Protein AF-A0A4Z1HZI1-F1 (afdb_monomer_lite)

pLDDT: mean 73.7, std 17.79, range [27.53, 94.31]

Foldseek 3Di:
DPDPPDPPCVPPQLLVVLLPDDPVVLVVVLLQLLLQLLQCLLVVVVCVVVVDPDDPPDPVNVVSLVVNLSSLVSCCVRVVCLVCVLVDLDASLLSSLLSNLVPLQDDPPDDPVVSVVSSVVSSLRSLVSVVVSCVVSVRQFVVSQVSNDVNCDQWFSWHFNWNPPPDDPDDGQGKTKIWHDWDTDRDPVRIDTDIDIHGVCVVVCVCVVVVCCVVCVVVPDPPD

Secondary structure (DSSP, 8-state):
---------TT--HHHHHHTS-HHHHHHHHHHHHHHHHHHHHHHHHHHHTT--S-----HHHHHHHHHHHHHHHHHHHH-HHHHGGG-SS-HHHHHHHHHHTTTT-SSS--HHHHHHHHHHHHHHHHHHHHHHHHHTT--HHHHHHHHHHHH-SS---EEE----TT--S----EEEEEEEEE--SSGGG-EEEEEEEEHHHHTTTTHHHHHHHH-GGG--TT-

Radius of gyration: 20.86 Å; chains: 1; bounding box: 43×47×72 Å

Sequence (224 aa):
MKELVWLTLGNMDMETCVQNLKEARFFMLLERIIHCLGFIVANHWVVREKRSYMAPHEDYLKDHLNMVHDLFLAGSKFYHLRDTYKDYSHSFLRQLFKGATSRVANGPGHRTCARFDRLEKNLQNSIKTWFDQLMLEGIDLVEYGQWEKEILGSDQICGSVQPTTKSFPRIENDDVLSLLSLTYGTKRSDWQFWFTIEPQCIHEGSVKELWDMVENPERQIPGA

Structure (mmCIF, N/CA/C/O backbone):
data_AF-A0A4Z1HZI1-F1
#
_entry.id   AF-A0A4Z1HZI1-F1
#
loop_
_atom_site.group_PDB
_atom_site.id
_atom_site.type_symbol
_atom_site.label_atom_id
_atom_site.label_alt_id
_atom_site.label_comp_id
_atom_site.label_asym_id
_atom_site.label_entity_id
_atom_site.label_seq_id
_atom_site.pdbx_PDB_ins_code
_atom_site.Cartn_x
_atom_site.Cartn_y
_atom_site.Cartn_z
_atom_site.occupancy
_atom_site.B_iso_or_equiv
_atom_site.auth_seq_id
_atom_site.auth_comp_id
_atom_site.auth_asym_id
_atom_site.auth_atom_id
_atom_site.pdbx_PDB_model_num
ATOM 1 N N . MET A 1 1 ? 13.139 33.999 -0.359 1.00 31.55 1 MET A N 1
ATOM 2 C CA . MET A 1 1 ? 13.159 32.751 0.433 1.00 31.55 1 MET A CA 1
ATOM 3 C C . MET A 1 1 ? 11.713 32.470 0.809 1.00 31.55 1 MET A C 1
ATOM 5 O O . MET A 1 1 ? 11.125 33.328 1.446 1.00 31.55 1 MET A O 1
ATOM 9 N N . LYS A 1 2 ? 11.088 31.397 0.303 1.00 31.94 2 LYS A N 1
ATOM 10 C CA . LYS A 1 2 ? 9.733 31.024 0.745 1.00 31.94 2 LYS A CA 1
ATOM 11 C C . LYS A 1 2 ? 9.890 30.350 2.103 1.00 31.94 2 LYS A C 1
ATOM 13 O O . LYS A 1 2 ? 10.578 29.336 2.177 1.00 31.94 2 LYS A O 1
ATOM 18 N N . GLU A 1 3 ? 9.332 30.955 3.143 1.00 28.19 3 GLU A N 1
ATOM 19 C CA . GLU A 1 3 ? 9.273 30.372 4.480 1.00 28.19 3 GLU A CA 1
ATOM 20 C C . GLU A 1 3 ? 8.567 29.015 4.387 1.00 28.19 3 GLU A C 1
ATOM 22 O O . GLU A 1 3 ? 7.399 28.917 4.008 1.00 28.19 3 GLU A O 1
ATOM 27 N N . LEU A 1 4 ? 9.318 27.947 4.650 1.00 29.39 4 LEU A N 1
ATOM 28 C CA . LEU A 1 4 ? 8.762 26.625 4.891 1.00 29.39 4 LEU A CA 1
ATOM 29 C C . LEU A 1 4 ? 8.092 26.693 6.261 1.00 29.39 4 LEU A C 1
ATOM 31 O O . LEU A 1 4 ? 8.768 26.656 7.286 1.00 29.39 4 LEU A O 1
ATOM 35 N N . VAL A 1 5 ? 6.768 26.829 6.275 1.00 27.53 5 VAL A N 1
ATOM 36 C CA . VAL A 1 5 ? 5.978 26.672 7.496 1.00 27.53 5 VAL A CA 1
ATOM 37 C C . VAL A 1 5 ? 6.036 25.194 7.879 1.00 27.53 5 VAL A C 1
ATOM 39 O O . VAL A 1 5 ? 5.328 24.363 7.314 1.00 27.53 5 VAL A O 1
ATOM 42 N N . TRP A 1 6 ? 6.932 24.860 8.804 1.00 37.00 6 TRP A N 1
ATOM 43 C CA . TRP A 1 6 ? 6.904 23.595 9.527 1.00 37.00 6 TRP A CA 1
ATOM 44 C C . TRP A 1 6 ? 5.771 23.677 10.550 1.00 37.00 6 TRP A C 1
ATOM 46 O O . TRP A 1 6 ? 5.893 24.344 11.574 1.00 37.00 6 TRP A O 1
ATOM 56 N N . LEU A 1 7 ? 4.641 23.036 10.252 1.00 38.44 7 LEU A N 1
ATOM 57 C CA . LEU A 1 7 ? 3.621 22.762 11.260 1.00 38.44 7 LEU A CA 1
ATOM 58 C C . LEU A 1 7 ? 4.157 21.631 12.139 1.00 38.44 7 LEU A C 1
ATOM 60 O O . LEU A 1 7 ? 4.007 20.458 11.809 1.00 38.44 7 LEU A O 1
ATOM 64 N N . THR A 1 8 ? 4.825 21.977 13.237 1.00 39.72 8 THR A N 1
ATOM 65 C CA . THR A 1 8 ? 5.140 21.006 14.282 1.00 39.72 8 THR A CA 1
ATOM 66 C C . THR A 1 8 ? 3.825 20.558 14.922 1.00 39.72 8 THR A C 1
ATOM 68 O O . THR A 1 8 ? 3.191 21.290 15.677 1.00 39.72 8 THR A O 1
ATOM 71 N N . LEU A 1 9 ? 3.398 19.331 14.616 1.00 50.75 9 LEU A N 1
ATOM 72 C CA . LEU A 1 9 ? 2.221 18.664 15.195 1.00 50.75 9 LEU A CA 1
ATOM 73 C C . LEU A 1 9 ? 2.434 18.246 16.664 1.00 50.75 9 LEU A C 1
ATOM 75 O O . LEU A 1 9 ? 1.727 17.381 17.165 1.00 50.75 9 LEU A O 1
ATOM 79 N N . GLY A 1 10 ? 3.399 18.841 17.372 1.00 46.91 10 GLY A N 1
ATOM 80 C CA . GLY A 1 10 ? 3.938 18.344 18.643 1.00 46.91 10 GLY A CA 1
ATOM 81 C C . GLY A 1 10 ? 2.981 18.328 19.838 1.00 46.91 10 GLY A C 1
ATOM 82 O O . GLY A 1 10 ? 3.434 18.036 20.932 1.00 46.91 10 GLY A O 1
ATOM 83 N N . ASN A 1 11 ? 1.699 18.649 19.651 1.00 54.28 11 ASN A N 1
ATOM 84 C CA . ASN A 1 11 ? 0.631 18.571 20.656 1.00 54.28 11 ASN A CA 1
ATOM 85 C C . ASN A 1 11 ? -0.752 18.336 20.012 1.00 54.28 11 ASN A C 1
ATOM 87 O O . ASN A 1 11 ? -1.777 18.679 20.603 1.00 54.28 11 ASN A O 1
ATOM 91 N N . MET A 1 12 ? -0.808 17.847 18.767 1.00 64.31 12 MET A N 1
ATOM 92 C CA . MET A 1 12 ? -2.093 17.602 18.119 1.00 64.31 12 MET A CA 1
ATOM 93 C C . MET A 1 12 ? -2.653 16.279 18.639 1.00 64.31 12 MET A C 1
ATOM 95 O O . MET A 1 12 ? -2.091 15.220 18.381 1.00 64.31 12 MET A O 1
ATOM 99 N N . ASP A 1 13 ? -3.741 16.351 19.403 1.00 76.75 13 ASP A N 1
ATOM 100 C CA . ASP A 1 13 ? -4.461 15.160 19.840 1.00 76.75 13 ASP A CA 1
ATOM 101 C C . ASP A 1 13 ? -5.161 14.522 18.633 1.00 76.75 13 ASP A C 1
ATOM 103 O O . ASP A 1 13 ? -6.245 14.945 18.213 1.00 76.75 13 ASP A O 1
ATOM 107 N N . MET A 1 14 ? -4.501 13.517 18.055 1.00 78.88 14 MET A N 1
ATOM 108 C CA . MET A 1 14 ? -4.998 12.790 16.893 1.00 78.88 14 MET A CA 1
ATOM 109 C C . MET A 1 14 ? -6.331 12.103 17.180 1.00 78.88 14 MET A C 1
ATOM 111 O O . MET A 1 14 ? -7.150 12.003 16.266 1.00 78.88 14 MET A O 1
ATOM 115 N N . GLU A 1 15 ? -6.609 11.715 18.430 1.00 82.56 15 GLU A N 1
ATOM 116 C CA . GLU A 1 15 ? -7.918 11.175 18.784 1.00 82.56 15 GLU A CA 1
ATOM 117 C C . GLU A 1 15 ? -9.009 12.233 18.612 1.00 82.56 15 GLU A C 1
ATOM 119 O O . GLU A 1 15 ? -9.976 11.995 17.889 1.00 82.56 15 GLU A O 1
ATOM 124 N N . THR A 1 16 ? -8.833 13.422 19.195 1.00 82.69 16 THR A N 1
ATOM 125 C CA . THR A 1 16 ? -9.785 14.533 19.032 1.00 82.69 16 THR A CA 1
ATOM 126 C C . THR A 1 16 ? -9.921 14.948 17.566 1.00 82.69 16 THR A C 1
ATOM 128 O O . THR A 1 16 ? -11.025 15.257 17.104 1.00 82.69 16 THR A O 1
ATOM 131 N N . CYS A 1 17 ? -8.829 14.952 16.797 1.00 81.62 17 CYS A N 1
ATOM 132 C CA . CYS A 1 17 ? -8.889 15.243 15.366 1.00 81.62 17 CYS A CA 1
ATOM 133 C C . CYS A 1 17 ? -9.746 14.218 14.620 1.00 81.62 17 CYS A C 1
ATOM 135 O O . CYS A 1 17 ? -10.656 14.615 13.894 1.00 81.62 17 CYS A O 1
ATOM 137 N N . VAL A 1 18 ? -9.490 12.923 14.817 1.00 85.38 18 VAL A N 1
ATOM 138 C CA . VAL A 1 18 ? -10.222 11.839 14.150 1.00 85.38 18 VAL A CA 1
ATOM 139 C C . VAL A 1 18 ? -11.679 11.799 14.601 1.00 85.38 18 VAL A C 1
ATOM 141 O O . VAL A 1 18 ? -12.554 11.732 13.749 1.00 85.38 18 VAL A O 1
ATOM 144 N N . GLN A 1 19 ? -11.969 11.957 15.893 1.00 85.38 19 GLN A N 1
ATOM 145 C CA . GLN A 1 19 ? -13.338 11.984 16.420 1.00 85.38 19 GLN A CA 1
ATOM 146 C C . GLN A 1 19 ? -14.214 13.054 15.747 1.00 85.38 19 GLN A C 1
ATOM 148 O O . GLN A 1 19 ? -15.405 12.843 15.524 1.00 85.38 19 GLN A O 1
ATOM 153 N N . ASN A 1 20 ? -13.629 14.208 15.420 1.00 86.19 20 ASN A N 1
ATOM 154 C CA . ASN A 1 20 ? -14.341 15.321 14.792 1.00 86.19 20 ASN A CA 1
ATOM 155 C C . ASN A 1 20 ? -14.430 15.212 13.262 1.00 86.19 20 ASN A C 1
ATOM 157 O O . ASN A 1 20 ? -15.099 16.029 12.617 1.00 86.19 20 ASN A O 1
ATOM 161 N N . LEU A 1 21 ? -13.753 14.237 12.650 1.00 87.56 21 LEU A N 1
ATOM 162 C CA . LEU A 1 21 ? -13.870 14.002 11.220 1.00 87.56 21 LEU A CA 1
ATOM 163 C C . LEU A 1 21 ? -15.176 13.261 10.908 1.00 87.56 21 LEU A C 1
ATOM 165 O O . LEU A 1 21 ? -15.795 12.588 11.729 1.00 87.56 21 LEU A O 1
ATOM 169 N N . LYS A 1 22 ? -15.620 13.403 9.662 1.00 89.62 22 LYS A N 1
ATOM 170 C CA . LYS A 1 22 ? -16.552 12.437 9.080 1.00 89.62 22 LYS A CA 1
ATOM 171 C C . LYS A 1 22 ? -15.722 11.269 8.569 1.00 89.62 22 LYS A C 1
ATOM 173 O O . LYS A 1 22 ? -14.651 11.516 8.017 1.00 89.62 22 LYS A O 1
ATOM 178 N N . GLU A 1 23 ? -16.250 10.058 8.646 1.00 86.31 23 GLU A N 1
ATOM 179 C CA . GLU A 1 23 ? -15.586 8.831 8.185 1.00 86.31 23 GLU A CA 1
ATOM 180 C C . GLU A 1 23 ? -14.960 8.976 6.784 1.00 86.31 23 GLU A C 1
ATOM 182 O O . GLU A 1 23 ? -13.758 8.794 6.611 1.00 86.31 23 GLU A O 1
ATOM 187 N N . ALA A 1 24 ? -15.716 9.475 5.799 1.00 86.88 24 ALA A N 1
ATOM 188 C CA . ALA A 1 24 ? -15.190 9.726 4.452 1.00 86.88 24 ALA A CA 1
ATOM 189 C C . ALA A 1 24 ? -13.980 10.688 4.422 1.00 86.88 24 ALA A C 1
ATOM 191 O O . ALA A 1 24 ? -13.060 10.525 3.623 1.00 86.88 24 ALA A O 1
ATOM 192 N N . ARG A 1 25 ? -13.950 11.703 5.300 1.00 87.94 25 ARG A N 1
ATOM 193 C CA . ARG A 1 25 ? -12.810 12.633 5.404 1.00 87.94 25 ARG A CA 1
ATOM 194 C C . ARG A 1 25 ? -11.612 12.001 6.102 1.00 87.94 25 ARG A C 1
ATOM 196 O O . ARG A 1 25 ? -10.486 12.355 5.765 1.00 87.94 25 ARG A O 1
ATOM 203 N N . PHE A 1 26 ? -11.853 11.105 7.053 1.00 89.44 26 PHE A N 1
ATOM 204 C CA . PHE A 1 26 ? -10.802 10.323 7.687 1.00 89.44 26 PHE A CA 1
ATOM 205 C C . PHE A 1 26 ? -10.105 9.417 6.665 1.00 89.44 26 PHE A C 1
ATOM 207 O O . PHE A 1 26 ? -8.885 9.492 6.537 1.00 89.44 26 PHE A O 1
ATOM 214 N N . PHE A 1 27 ? -10.854 8.675 5.847 1.00 88.19 27 PHE A N 1
ATOM 215 C CA . PHE A 1 27 ? -10.248 7.835 4.809 1.00 88.19 27 PHE A CA 1
ATOM 216 C C . PHE A 1 27 ? -9.495 8.646 3.741 1.00 88.19 27 PHE A C 1
ATOM 218 O O . PHE A 1 27 ? -8.384 8.281 3.362 1.00 88.19 27 PHE A O 1
ATOM 225 N N . MET A 1 28 ? -10.010 9.814 3.334 1.00 87.75 28 MET A N 1
ATOM 226 C CA . MET A 1 28 ? -9.258 10.738 2.468 1.00 87.75 28 MET A CA 1
ATOM 227 C C . MET A 1 28 ? -7.939 11.222 3.098 1.00 87.75 28 MET A C 1
ATOM 229 O O . MET A 1 28 ? -6.949 11.434 2.394 1.00 87.75 28 MET A O 1
ATOM 233 N N . LEU A 1 29 ? -7.924 11.471 4.412 1.00 88.19 29 LEU A N 1
ATOM 234 C CA . LEU A 1 29 ? -6.712 11.860 5.133 1.00 88.19 29 LEU A CA 1
ATOM 235 C C . LEU A 1 29 ? -5.715 10.697 5.165 1.00 88.19 29 LEU A C 1
ATOM 237 O O . LEU A 1 29 ? -4.537 10.897 4.861 1.00 88.19 29 LEU A O 1
ATOM 241 N N . LEU A 1 30 ? -6.206 9.495 5.469 1.00 88.94 30 LEU A N 1
ATOM 242 C CA . LEU A 1 30 ? -5.421 8.269 5.507 1.00 88.94 30 LEU A CA 1
ATOM 243 C C . LEU A 1 30 ? -4.743 8.001 4.155 1.00 88.94 30 LEU A C 1
ATOM 245 O O . LEU A 1 30 ? -3.528 7.821 4.111 1.00 88.94 30 LEU A O 1
ATOM 249 N N . GLU A 1 31 ? -5.470 8.107 3.038 1.00 89.25 31 GLU A N 1
ATOM 250 C CA . GLU A 1 31 ? -4.891 7.989 1.692 1.00 89.25 31 GLU A CA 1
ATOM 251 C C . GLU A 1 31 ? -3.728 8.954 1.445 1.00 89.25 31 GLU A C 1
ATOM 253 O O . GLU A 1 31 ? -2.672 8.562 0.942 1.00 89.25 31 GLU A O 1
ATOM 258 N N . ARG A 1 32 ? -3.917 10.236 1.782 1.00 87.00 32 ARG A N 1
ATOM 259 C CA . ARG A 1 32 ? -2.893 11.268 1.573 1.00 87.00 32 ARG A CA 1
ATOM 260 C C . ARG A 1 32 ? -1.649 10.982 2.397 1.00 87.00 32 ARG A C 1
ATOM 262 O O . ARG A 1 32 ? -0.536 11.207 1.929 1.00 87.00 32 ARG A O 1
ATOM 269 N N . ILE A 1 33 ? -1.835 10.482 3.611 1.00 87.75 33 ILE A N 1
ATOM 270 C CA . ILE A 1 33 ? -0.741 10.151 4.515 1.00 87.75 33 ILE A CA 1
ATOM 271 C C . ILE A 1 33 ? 0.007 8.905 4.047 1.00 87.75 33 ILE A C 1
ATOM 273 O O . ILE A 1 33 ? 1.238 8.909 4.093 1.00 87.75 33 ILE A O 1
ATOM 277 N N . ILE A 1 34 ? -0.688 7.903 3.507 1.00 90.00 34 ILE A N 1
ATOM 278 C CA . ILE A 1 34 ? -0.079 6.720 2.881 1.00 90.00 34 ILE A CA 1
ATOM 279 C C . ILE A 1 34 ? 0.706 7.111 1.620 1.00 90.00 34 ILE A C 1
ATOM 281 O O . ILE A 1 34 ? 1.840 6.670 1.425 1.00 90.00 34 ILE A O 1
ATOM 285 N N . HIS A 1 35 ? 0.162 8.010 0.798 1.00 88.62 35 HIS A N 1
ATOM 286 C CA . HIS A 1 35 ? 0.894 8.591 -0.327 1.00 88.62 35 HIS A CA 1
ATOM 287 C C . HIS A 1 35 ? 2.171 9.316 0.137 1.00 88.62 35 HIS A C 1
ATOM 289 O O . HIS A 1 35 ? 3.262 9.081 -0.389 1.00 88.62 35 HIS A O 1
ATOM 295 N N . CYS A 1 36 ? 2.070 10.166 1.163 1.00 86.38 36 CYS A N 1
ATOM 296 C CA . CYS A 1 36 ? 3.233 10.833 1.748 1.00 86.38 36 CYS A CA 1
ATOM 297 C C . CYS A 1 36 ? 4.237 9.840 2.347 1.00 86.38 36 CYS A C 1
ATOM 299 O O . CYS A 1 36 ? 5.437 10.063 2.217 1.00 86.38 36 CYS A O 1
ATOM 301 N N . LEU A 1 37 ? 3.777 8.735 2.940 1.00 88.31 37 LEU A N 1
ATOM 302 C CA . LEU A 1 37 ? 4.643 7.687 3.478 1.00 88.31 37 LEU A CA 1
ATOM 303 C C . LEU A 1 37 ? 5.494 7.070 2.364 1.00 88.31 37 LEU A C 1
ATOM 305 O O . LEU A 1 37 ? 6.717 7.027 2.493 1.00 88.31 37 LEU A O 1
ATOM 309 N N . GLY A 1 38 ? 4.875 6.676 1.246 1.00 86.00 38 GLY A N 1
ATOM 310 C CA . GLY A 1 38 ? 5.602 6.154 0.084 1.00 86.00 38 GLY A CA 1
ATOM 311 C C . GLY A 1 38 ? 6.656 7.143 -0.422 1.00 86.00 38 GLY A C 1
ATOM 312 O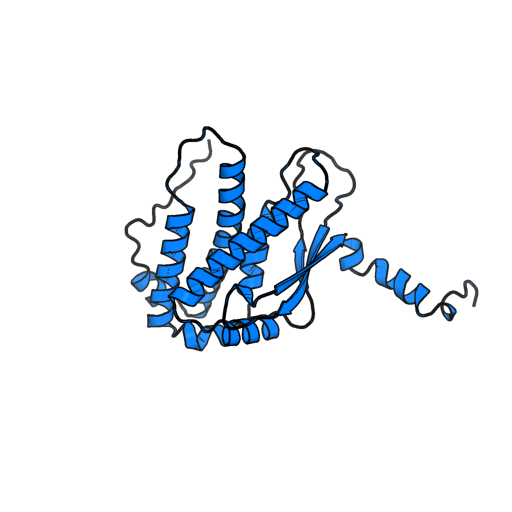 O . GLY A 1 38 ? 7.809 6.778 -0.658 1.00 86.00 38 GLY A O 1
ATOM 313 N N . PHE A 1 39 ? 6.300 8.429 -0.501 1.00 84.38 39 PHE A N 1
ATOM 314 C CA . PHE A 1 39 ? 7.235 9.492 -0.872 1.00 84.38 39 PHE A CA 1
ATOM 315 C C . PHE A 1 39 ? 8.394 9.639 0.123 1.00 84.38 39 PHE A C 1
ATOM 317 O O . PHE A 1 39 ? 9.558 9.713 -0.279 1.00 84.38 39 PHE A O 1
ATOM 324 N N . ILE A 1 40 ? 8.100 9.713 1.420 1.00 83.88 40 ILE A N 1
ATOM 325 C CA . ILE A 1 40 ? 9.088 9.931 2.480 1.00 83.88 40 ILE A CA 1
ATOM 326 C C . ILE A 1 40 ? 10.073 8.767 2.528 1.00 83.88 40 ILE A C 1
ATOM 328 O O . ILE A 1 40 ? 11.283 9.001 2.509 1.00 83.88 40 ILE A O 1
ATOM 332 N N . VAL A 1 41 ? 9.574 7.529 2.497 1.00 84.12 41 VAL A N 1
ATOM 333 C CA . VAL A 1 41 ? 10.405 6.322 2.475 1.00 84.12 41 VAL A CA 1
ATOM 334 C C . VAL A 1 41 ? 11.316 6.336 1.246 1.00 84.12 41 VAL A C 1
ATOM 336 O O . VAL A 1 41 ? 12.533 6.213 1.389 1.00 84.12 41 VAL A O 1
ATOM 339 N N . ALA A 1 42 ? 10.771 6.588 0.054 1.00 79.31 42 ALA A N 1
ATOM 340 C CA . ALA A 1 42 ? 11.555 6.671 -1.178 1.00 79.31 42 ALA A CA 1
ATOM 341 C C . ALA A 1 42 ? 12.650 7.760 -1.140 1.00 79.31 42 ALA A C 1
ATOM 343 O O . ALA A 1 42 ? 13.725 7.582 -1.714 1.00 79.31 42 ALA A O 1
ATOM 344 N N . ASN A 1 43 ? 12.420 8.893 -0.468 1.00 73.25 43 ASN A N 1
ATOM 345 C CA . ASN A 1 43 ? 13.415 9.966 -0.355 1.00 73.25 43 ASN A CA 1
ATOM 346 C C . ASN A 1 43 ? 14.460 9.716 0.737 1.00 73.25 43 ASN A C 1
ATOM 348 O O . ASN A 1 43 ? 15.640 10.004 0.522 1.00 73.25 43 ASN A O 1
ATOM 352 N N . HIS A 1 44 ? 14.051 9.179 1.886 1.00 72.56 44 HIS A N 1
ATOM 353 C CA . HIS A 1 44 ? 14.929 8.956 3.034 1.00 72.56 44 HIS A CA 1
ATOM 354 C C . HIS A 1 44 ? 16.122 8.060 2.675 1.00 72.56 44 HIS A C 1
ATOM 356 O O . HIS A 1 44 ? 17.270 8.342 3.033 1.00 72.56 44 HIS A O 1
ATOM 362 N N . TRP A 1 45 ? 15.883 7.027 1.868 1.00 64.25 45 TRP A N 1
ATOM 363 C CA . TRP A 1 45 ? 16.936 6.109 1.434 1.00 64.25 45 TRP A CA 1
ATOM 364 C C . TRP A 1 45 ? 17.916 6.724 0.430 1.00 64.25 45 TRP A C 1
ATOM 366 O O . TRP A 1 45 ? 19.112 6.440 0.481 1.00 64.25 45 TRP A O 1
ATOM 376 N N . VAL A 1 46 ? 17.448 7.643 -0.413 1.00 62.12 46 VAL A N 1
ATOM 377 C CA . VAL A 1 46 ? 18.279 8.341 -1.408 1.00 62.12 46 VAL A CA 1
ATOM 378 C C . VAL A 1 46 ? 19.249 9.309 -0.738 1.00 62.12 46 VAL A C 1
ATOM 380 O O . VAL A 1 46 ? 20.396 9.442 -1.167 1.00 62.12 46 VAL A O 1
ATOM 383 N N . VAL A 1 47 ? 18.797 9.989 0.318 1.00 59.16 47 VAL A N 1
ATOM 384 C CA . VAL A 1 47 ? 19.639 10.904 1.100 1.00 59.16 47 VAL A CA 1
ATOM 385 C C . VAL A 1 47 ? 20.716 10.127 1.863 1.00 59.16 47 VAL A C 1
ATOM 387 O O . VAL A 1 47 ? 21.874 10.552 1.870 1.00 59.16 47 VAL A O 1
ATOM 390 N N . ARG A 1 48 ? 20.375 8.953 2.421 1.00 60.00 48 ARG A N 1
ATOM 391 C CA . ARG A 1 48 ? 21.338 8.064 3.095 1.00 60.00 48 ARG A CA 1
ATOM 392 C C . ARG A 1 48 ? 22.421 7.522 2.159 1.00 60.00 48 ARG A C 1
ATOM 394 O O . ARG A 1 48 ? 23.588 7.510 2.542 1.00 60.00 48 ARG A O 1
ATOM 401 N N . GLU A 1 49 ? 22.072 7.114 0.939 1.00 58.44 49 GLU A N 1
ATOM 402 C CA . GLU A 1 49 ? 23.057 6.610 -0.034 1.00 58.44 49 GLU A CA 1
ATOM 403 C C . GLU A 1 49 ? 24.050 7.684 -0.492 1.00 58.44 49 GLU A C 1
ATOM 405 O O . GLU A 1 49 ? 25.222 7.389 -0.721 1.00 58.44 49 GLU A O 1
ATOM 410 N N . LYS A 1 50 ? 23.615 8.946 -0.587 1.00 56.25 50 LYS A N 1
ATOM 411 C CA . LYS A 1 50 ? 24.443 10.040 -1.116 1.00 56.25 50 LYS A CA 1
ATOM 412 C C . LYS A 1 50 ? 25.406 10.679 -0.110 1.00 56.25 50 LYS A C 1
ATOM 414 O O . LYS A 1 50 ? 26.067 11.642 -0.489 1.00 56.25 50 LYS A O 1
ATOM 419 N N . ARG A 1 51 ? 25.505 10.185 1.138 1.00 51.84 51 ARG A N 1
ATOM 420 C CA . ARG A 1 51 ? 26.330 10.786 2.218 1.00 51.84 51 ARG A CA 1
ATOM 421 C C . ARG A 1 51 ? 26.233 12.324 2.233 1.00 51.84 51 ARG A C 1
ATOM 423 O O . ARG A 1 51 ? 27.243 13.021 2.293 1.00 51.84 51 ARG A O 1
ATOM 430 N N . SER A 1 52 ? 25.025 12.867 2.083 1.00 49.28 52 SER A N 1
ATOM 431 C CA . SER A 1 52 ? 24.845 14.319 2.059 1.00 49.28 52 SER A CA 1
ATOM 432 C C . SER A 1 52 ? 25.182 14.894 3.437 1.00 49.28 52 SER A C 1
ATOM 434 O O . SER A 1 52 ? 24.630 14.449 4.436 1.00 49.28 52 SER A O 1
ATOM 436 N N . TYR A 1 53 ? 26.071 15.890 3.476 1.00 45.88 53 TYR A N 1
ATOM 437 C CA . TYR A 1 53 ? 26.485 16.643 4.670 1.00 45.88 53 TYR A CA 1
ATOM 438 C C . TYR A 1 53 ? 25.384 17.539 5.265 1.00 45.88 53 TYR A C 1
ATOM 440 O O . TYR A 1 53 ? 25.665 18.363 6.134 1.00 45.88 53 TYR A O 1
ATOM 448 N N . MET A 1 54 ? 24.138 17.428 4.798 1.00 42.19 54 MET A N 1
ATOM 449 C CA . MET A 1 54 ? 23.034 18.089 5.478 1.00 42.19 54 MET A CA 1
ATOM 450 C C . MET A 1 54 ? 22.828 17.397 6.822 1.00 42.19 54 MET A C 1
ATOM 452 O O . MET A 1 54 ? 22.676 16.177 6.880 1.00 42.19 54 MET A O 1
ATOM 456 N N . ALA A 1 55 ? 22.897 18.195 7.889 1.00 42.12 55 ALA A N 1
ATOM 457 C CA . ALA A 1 55 ? 22.632 17.785 9.260 1.00 42.12 55 ALA A CA 1
ATOM 458 C C . ALA A 1 55 ? 21.395 16.871 9.324 1.00 42.12 55 ALA A C 1
ATOM 460 O O . ALA A 1 55 ? 20.492 17.034 8.495 1.00 42.12 55 ALA A O 1
ATOM 461 N N . PRO A 1 56 ? 21.328 15.929 10.283 1.00 46.44 56 PRO A N 1
ATOM 462 C CA . PRO A 1 56 ? 20.141 15.121 10.488 1.00 46.44 56 PRO A CA 1
ATOM 463 C C . PRO A 1 56 ? 19.044 16.064 10.982 1.00 46.44 56 PRO A C 1
ATOM 465 O O . PRO A 1 56 ? 18.858 16.246 12.181 1.00 46.44 56 PRO A O 1
ATOM 468 N N . HIS A 1 57 ? 18.352 16.727 10.054 1.00 49.59 57 HIS A N 1
ATOM 469 C CA . HIS A 1 57 ? 17.005 17.192 10.314 1.00 49.59 57 HIS A CA 1
ATOM 470 C C . HIS A 1 57 ? 16.274 15.985 10.893 1.00 49.59 57 HIS A C 1
ATOM 472 O O . HIS A 1 57 ? 16.441 14.883 10.363 1.00 49.59 57 HIS A O 1
ATOM 478 N N . GLU A 1 58 ? 15.614 16.212 12.028 1.00 55.97 58 GLU A N 1
ATOM 479 C CA . GLU A 1 58 ? 14.821 15.269 12.822 1.00 55.97 58 GLU A CA 1
ATOM 480 C C . GLU A 1 58 ? 14.254 14.128 11.977 1.00 55.97 58 GLU A C 1
ATOM 482 O O . GLU A 1 58 ? 13.903 14.344 10.818 1.00 55.97 58 GLU A O 1
ATOM 487 N N . ASP A 1 59 ? 14.212 12.915 12.538 1.00 73.31 59 ASP A N 1
ATOM 488 C CA . ASP A 1 59 ? 13.818 11.684 11.844 1.00 73.31 59 ASP A CA 1
ATOM 489 C C . ASP A 1 59 ? 12.358 11.766 11.356 1.00 73.31 59 ASP A C 1
ATOM 491 O O . ASP A 1 59 ? 11.442 11.191 11.928 1.00 73.31 59 ASP A O 1
ATOM 495 N N . TYR A 1 60 ? 12.138 12.507 10.272 1.00 76.62 60 TYR A N 1
ATOM 496 C CA . TYR A 1 60 ? 10.841 12.818 9.683 1.00 76.62 60 TYR A CA 1
ATOM 497 C C . TYR A 1 60 ? 10.130 11.552 9.216 1.00 76.62 60 TYR A C 1
ATOM 499 O O . TYR A 1 60 ? 8.909 11.533 9.096 1.00 76.62 60 TYR A O 1
ATOM 507 N N . LEU A 1 61 ? 10.888 10.482 8.947 1.00 80.88 61 LEU A N 1
ATOM 508 C CA . LEU A 1 61 ? 10.322 9.165 8.719 1.00 80.88 61 LEU A CA 1
ATOM 509 C C . LEU A 1 61 ? 9.707 8.631 10.013 1.00 80.88 61 LEU A C 1
ATOM 511 O O . LEU A 1 61 ? 8.554 8.221 9.986 1.00 80.88 61 LEU A O 1
ATOM 515 N N . LYS A 1 62 ? 10.435 8.662 11.133 1.00 84.69 62 LYS A N 1
ATOM 516 C CA . LYS A 1 62 ? 9.895 8.279 12.443 1.00 84.69 62 LYS A CA 1
ATOM 517 C C . LYS A 1 62 ? 8.662 9.104 12.815 1.00 84.69 62 LYS A C 1
ATOM 519 O O . LYS A 1 62 ? 7.668 8.515 13.220 1.00 84.69 62 LYS A O 1
ATOM 524 N N . ASP A 1 63 ? 8.689 10.420 12.628 1.00 83.44 63 ASP A N 1
ATOM 525 C CA . ASP A 1 63 ? 7.536 11.273 12.945 1.00 83.44 63 ASP A CA 1
ATOM 526 C C . ASP A 1 63 ? 6.324 10.946 12.065 1.00 83.44 63 ASP A C 1
ATOM 528 O O . ASP A 1 63 ? 5.200 10.848 12.556 1.00 83.44 63 ASP A O 1
ATOM 532 N N . HIS A 1 64 ? 6.546 10.690 10.771 1.00 84.19 64 HIS A N 1
ATOM 533 C CA . HIS A 1 64 ? 5.473 10.283 9.863 1.00 84.19 64 HIS A CA 1
ATOM 534 C C . HIS A 1 64 ? 4.931 8.888 10.192 1.00 84.19 64 HIS A C 1
ATOM 536 O O . HIS A 1 64 ? 3.733 8.658 10.064 1.00 84.19 64 HIS A O 1
ATOM 542 N N . LEU A 1 65 ? 5.785 7.964 10.643 1.00 86.00 65 LEU A N 1
ATOM 543 C CA . LEU A 1 65 ? 5.362 6.641 11.112 1.00 86.00 65 LEU A CA 1
ATOM 544 C C . LEU A 1 65 ? 4.538 6.727 12.393 1.00 86.00 65 LEU A C 1
ATOM 546 O O . LEU A 1 65 ? 3.508 6.068 12.477 1.00 86.00 65 LEU A O 1
ATOM 550 N N . ASN A 1 66 ? 4.943 7.567 13.346 1.00 86.81 66 ASN A N 1
ATOM 551 C CA . ASN A 1 66 ? 4.155 7.816 14.553 1.00 86.81 66 ASN A CA 1
ATOM 552 C C . ASN A 1 66 ? 2.782 8.393 14.185 1.00 86.81 66 ASN A C 1
ATOM 554 O O . ASN A 1 66 ? 1.769 7.898 14.655 1.00 86.81 66 ASN A O 1
ATOM 558 N N . MET A 1 67 ? 2.727 9.358 13.259 1.00 85.81 67 MET A N 1
ATOM 559 C CA . MET A 1 67 ? 1.458 9.924 12.793 1.00 85.81 67 MET A CA 1
ATOM 560 C C . MET A 1 67 ? 0.555 8.880 12.114 1.00 85.81 67 MET A C 1
ATOM 562 O O . MET A 1 67 ? -0.659 8.906 12.308 1.00 85.81 67 MET A O 1
ATOM 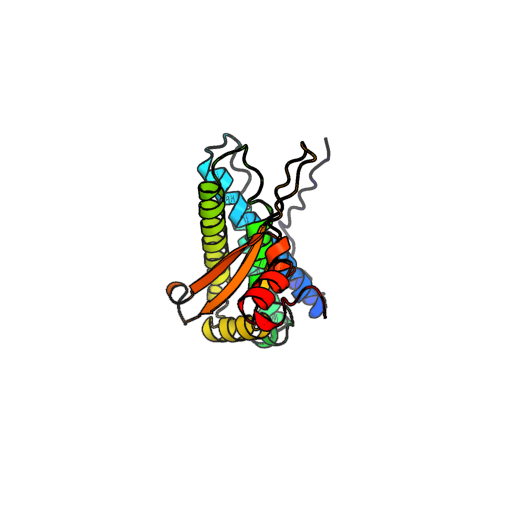566 N N . VAL A 1 68 ? 1.121 7.972 11.306 1.00 86.00 68 VAL A N 1
ATOM 567 C CA . VAL A 1 68 ? 0.364 6.854 10.712 1.00 86.00 68 VAL A CA 1
ATOM 568 C C . VAL A 1 68 ? -0.203 5.967 11.817 1.00 86.00 68 VAL A C 1
ATOM 570 O O . VAL A 1 68 ? -1.401 5.701 11.809 1.00 86.00 68 VAL A O 1
ATOM 573 N N . HIS A 1 69 ? 0.625 5.561 12.777 1.00 86.69 69 HIS A N 1
ATOM 574 C CA . HIS A 1 69 ? 0.204 4.739 13.907 1.00 86.69 69 HIS A CA 1
ATOM 575 C C . HIS A 1 69 ? -0.917 5.404 14.720 1.00 86.69 69 HIS A C 1
ATOM 577 O O . HIS A 1 69 ? -1.973 4.806 14.913 1.00 86.69 69 HIS A O 1
ATOM 583 N N . ASP A 1 70 ? -0.754 6.674 15.097 1.00 86.69 70 ASP A N 1
ATOM 584 C CA . ASP A 1 70 ? -1.752 7.427 15.865 1.00 86.69 70 ASP A CA 1
ATOM 585 C C . ASP A 1 70 ? -3.094 7.532 15.119 1.00 86.69 70 ASP A C 1
ATOM 587 O O . ASP A 1 70 ? -4.166 7.434 15.721 1.00 86.69 70 ASP A O 1
ATOM 591 N N . LEU A 1 71 ? -3.058 7.681 13.789 1.00 86.69 71 LEU A N 1
ATOM 592 C CA . LEU A 1 71 ? -4.260 7.670 12.950 1.00 86.69 71 LEU A CA 1
ATOM 593 C C . LEU A 1 71 ? -4.939 6.313 12.893 1.00 86.69 71 LEU A C 1
ATOM 5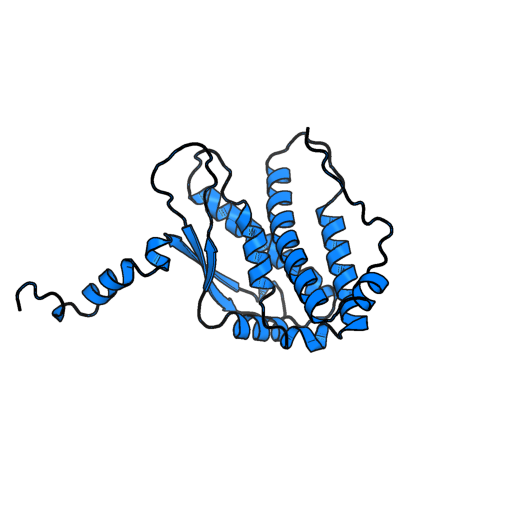95 O O . LEU A 1 71 ? -6.167 6.261 12.868 1.00 86.69 71 LEU A O 1
ATOM 599 N N . PHE A 1 72 ? -4.164 5.235 12.840 1.00 86.19 72 PHE A N 1
ATOM 600 C CA . PHE A 1 72 ? -4.702 3.883 12.856 1.00 86.19 72 PHE A CA 1
ATOM 601 C C . PHE A 1 72 ? -5.348 3.556 14.199 1.00 86.19 72 PHE A C 1
ATOM 603 O O . PHE A 1 72 ? -6.474 3.054 14.216 1.00 86.19 72 PHE A O 1
ATOM 610 N N . LEU A 1 73 ? -4.695 3.913 15.306 1.00 86.56 73 LEU A N 1
ATOM 611 C CA . LEU A 1 73 ? -5.241 3.751 16.650 1.00 86.56 73 LEU A CA 1
ATOM 612 C C . LEU A 1 73 ? -6.552 4.528 16.810 1.00 86.56 73 LEU A C 1
ATOM 614 O O . LEU A 1 73 ? -7.583 3.959 17.181 1.00 86.56 73 LEU A O 1
ATOM 618 N N . ALA A 1 74 ? -6.543 5.818 16.466 1.00 86.56 74 ALA A N 1
ATOM 619 C CA . ALA A 1 74 ? -7.732 6.655 16.555 1.00 86.56 74 ALA A CA 1
ATOM 620 C C . ALA A 1 74 ? -8.834 6.187 15.584 1.00 86.56 74 ALA A C 1
ATOM 622 O O . ALA A 1 74 ? -10.002 6.093 15.960 1.00 86.56 74 ALA A O 1
ATOM 623 N N . GLY A 1 75 ? -8.483 5.828 14.349 1.00 86.12 75 GLY A N 1
ATOM 624 C CA . GLY A 1 75 ? -9.422 5.307 13.354 1.00 86.12 75 GLY A CA 1
ATOM 625 C C . GLY A 1 75 ? -10.057 3.982 13.772 1.00 86.12 75 GLY A C 1
ATOM 626 O O . GLY A 1 75 ? -11.259 3.786 13.600 1.00 86.12 75 GLY A O 1
ATOM 627 N N . SER A 1 76 ? -9.283 3.090 14.389 1.00 86.00 76 SER A N 1
ATOM 628 C CA . SER A 1 76 ? -9.788 1.834 14.950 1.00 86.00 76 SER A CA 1
ATOM 629 C C . SER A 1 76 ? -10.772 2.081 16.092 1.00 86.00 76 SER A C 1
ATOM 631 O O . SER A 1 76 ? -11.783 1.389 16.187 1.00 86.00 76 SER A O 1
ATOM 633 N N . LYS A 1 77 ? -10.523 3.106 16.915 1.00 87.31 77 LYS A N 1
ATOM 634 C CA . LYS A 1 77 ? -11.391 3.502 18.032 1.00 87.31 77 LYS A CA 1
ATOM 635 C C . LYS A 1 77 ? -12.719 4.121 17.585 1.00 87.31 77 LYS A C 1
ATOM 637 O O . LYS A 1 77 ? -13.747 3.811 18.177 1.00 87.31 77 LYS A O 1
ATOM 642 N N . PHE A 1 78 ? -12.705 5.007 16.585 1.00 86.88 78 PHE A N 1
ATOM 643 C CA . PHE A 1 78 ? -13.885 5.807 16.213 1.00 86.88 78 PHE A CA 1
ATOM 644 C C . PHE A 1 78 ? -14.643 5.299 14.985 1.00 86.88 78 PHE A C 1
ATOM 646 O O . PHE A 1 78 ? -15.843 5.541 14.880 1.00 86.88 78 PHE A O 1
ATOM 653 N N . TYR A 1 79 ? -13.965 4.611 14.068 1.00 85.75 79 TYR A N 1
ATOM 654 C CA . TYR A 1 79 ? -14.546 4.146 12.804 1.00 85.75 79 TYR A CA 1
ATOM 655 C C . TYR A 1 79 ? -14.421 2.644 12.601 1.00 85.75 79 TYR A C 1
ATOM 657 O O . TYR A 1 79 ? -14.706 2.165 11.510 1.00 85.75 79 TYR A O 1
ATOM 665 N N . HIS A 1 80 ? -13.967 1.901 13.616 1.00 85.38 80 HIS A N 1
ATOM 666 C CA . HIS A 1 80 ? -13.709 0.469 13.493 1.00 85.38 80 HIS A CA 1
ATOM 667 C C . HIS A 1 80 ? -12.855 0.164 12.259 1.00 85.38 80 HIS A C 1
ATOM 669 O O . HIS A 1 80 ? -13.180 -0.740 11.502 1.00 85.38 80 HIS A O 1
ATOM 675 N N . LEU A 1 81 ? -11.786 0.946 12.032 1.00 83.06 81 LEU A N 1
ATOM 676 C CA . LEU A 1 81 ? -10.974 0.896 10.807 1.00 83.06 81 LEU A CA 1
ATOM 677 C C . LEU A 1 81 ? -10.649 -0.535 10.362 1.00 83.06 81 LEU A C 1
ATOM 679 O O . LEU A 1 81 ? -10.740 -0.820 9.176 1.00 83.06 81 LEU A O 1
ATOM 683 N N . ARG A 1 82 ? -10.311 -1.430 11.299 1.00 79.50 82 ARG A N 1
ATOM 684 C CA . ARG A 1 82 ? -10.034 -2.851 11.036 1.00 79.50 82 ARG A CA 1
ATOM 685 C C . ARG A 1 82 ? -11.187 -3.590 10.343 1.00 79.50 82 ARG A C 1
ATOM 687 O O . AR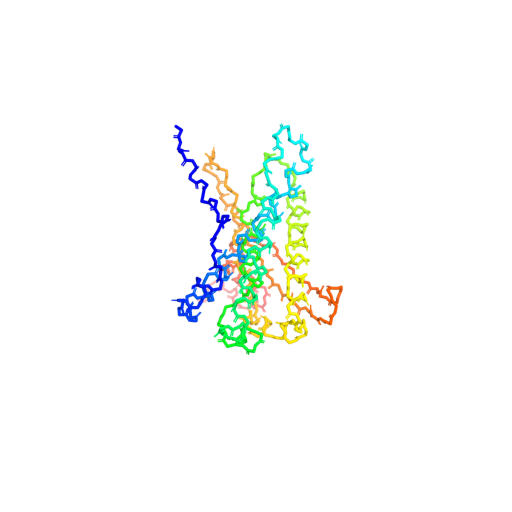G A 1 82 ? -10.931 -4.492 9.552 1.00 79.50 82 ARG A O 1
ATOM 694 N N . ASP A 1 83 ? -12.418 -3.209 10.637 1.00 82.12 83 ASP A N 1
ATOM 695 C CA . ASP A 1 83 ? -13.631 -3.825 10.111 1.00 82.12 83 ASP A CA 1
ATOM 696 C C . ASP A 1 83 ? -14.162 -3.064 8.883 1.00 82.12 83 ASP A C 1
ATOM 698 O O . ASP A 1 83 ? -14.712 -3.686 7.978 1.00 82.12 83 ASP A O 1
ATOM 702 N N . THR A 1 84 ? -13.947 -1.743 8.810 1.00 83.50 84 THR A N 1
ATOM 703 C CA . THR A 1 84 ? -14.555 -0.858 7.796 1.00 83.50 84 THR A CA 1
ATOM 704 C C . THR A 1 84 ? -13.654 -0.507 6.619 1.00 83.50 84 THR A C 1
ATOM 706 O O . THR A 1 84 ? -14.158 -0.058 5.590 1.00 83.50 84 THR A O 1
ATOM 709 N N . TYR A 1 85 ? -12.332 -0.736 6.692 1.00 83.19 85 TYR A N 1
ATOM 710 C CA . TYR A 1 85 ? -11.444 -0.421 5.560 1.00 83.19 85 TYR A CA 1
ATOM 711 C C . TYR A 1 85 ? -11.860 -1.147 4.273 1.00 83.19 85 TYR A C 1
ATOM 713 O O . TYR A 1 85 ? -11.620 -0.638 3.182 1.00 83.19 85 TYR A O 1
ATOM 721 N N . LYS A 1 86 ? -12.514 -2.309 4.404 1.00 84.50 86 LYS A N 1
ATOM 722 C CA . LYS A 1 86 ? -12.980 -3.126 3.281 1.00 84.50 86 LYS A CA 1
ATOM 723 C C . LYS A 1 86 ? -14.087 -2.454 2.466 1.00 84.50 86 LYS A C 1
ATOM 725 O O . LYS A 1 86 ? -14.161 -2.657 1.258 1.00 84.50 86 LYS A O 1
ATOM 730 N N . ASP A 1 87 ? -14.884 -1.603 3.106 1.00 84.38 87 ASP A N 1
ATOM 731 C CA . ASP A 1 87 ? -15.968 -0.855 2.462 1.00 84.38 87 ASP A CA 1
ATOM 732 C C . ASP A 1 87 ? -15.452 0.379 1.704 1.00 84.38 87 ASP A C 1
ATOM 734 O O . ASP A 1 87 ? -16.194 1.052 0.982 1.00 84.38 87 ASP A O 1
ATOM 738 N N . TYR A 1 88 ? -14.166 0.701 1.858 1.00 83.81 88 TYR A N 1
ATOM 739 C CA . TYR A 1 88 ? -13.567 1.856 1.222 1.00 83.81 88 TYR A CA 1
ATOM 740 C C . TYR A 1 88 ? -13.181 1.562 -0.228 1.00 83.81 88 TYR A C 1
ATOM 742 O O . TYR A 1 88 ? -12.501 0.589 -0.518 1.00 83.81 88 TYR A O 1
ATOM 750 N N . SER A 1 89 ? -13.559 2.441 -1.159 1.00 84.69 89 SER A N 1
ATOM 751 C CA . SER A 1 89 ? -13.455 2.185 -2.604 1.00 84.69 89 SER A CA 1
ATOM 752 C C . SER A 1 89 ? -12.068 2.423 -3.220 1.00 84.69 89 SER A C 1
ATOM 754 O O . SER A 1 89 ? -11.942 2.434 -4.445 1.00 84.69 89 SER A O 1
ATOM 756 N N . HIS A 1 90 ? -11.036 2.697 -2.420 1.00 84.88 90 HIS A N 1
ATOM 757 C CA . HIS A 1 90 ? -9.712 3.050 -2.931 1.00 84.88 90 HIS A CA 1
ATOM 758 C C . HIS A 1 90 ? -8.606 2.231 -2.272 1.00 84.88 90 HIS A C 1
ATOM 760 O O . HIS A 1 90 ? -8.508 2.135 -1.053 1.00 84.88 90 HIS A O 1
ATOM 766 N N . SER A 1 91 ? -7.713 1.722 -3.120 1.00 88.75 91 SER A N 1
ATOM 767 C CA . SER A 1 91 ? -6.543 0.942 -2.726 1.00 88.75 91 SER A CA 1
ATOM 768 C C . SER A 1 91 ? -5.509 1.801 -1.992 1.00 88.75 91 SER A C 1
ATOM 770 O O . SER A 1 91 ? -5.051 2.832 -2.505 1.00 88.75 91 SER A O 1
ATOM 772 N N . PHE A 1 92 ? -5.076 1.337 -0.820 1.00 91.00 92 PHE A N 1
ATOM 773 C CA . PHE A 1 92 ? -3.991 1.957 -0.064 1.00 91.00 92 PHE A CA 1
ATOM 774 C C . PHE A 1 92 ? -2.633 1.662 -0.703 1.00 91.00 92 PHE A C 1
ATOM 776 O O . PHE A 1 92 ? -1.800 2.568 -0.809 1.00 91.00 92 PHE A O 1
ATOM 783 N N . LEU A 1 93 ? -2.433 0.449 -1.234 1.00 90.81 93 LEU A N 1
ATOM 784 C CA . LEU A 1 93 ? -1.233 0.106 -2.005 1.00 90.81 93 LEU A CA 1
ATOM 785 C C . LEU A 1 93 ? -1.055 1.020 -3.221 1.00 90.81 93 LEU A C 1
ATOM 787 O O . LEU A 1 93 ? 0.052 1.491 -3.485 1.00 90.81 93 LEU A O 1
ATOM 791 N N . ARG A 1 94 ? -2.140 1.357 -3.925 1.00 88.06 94 ARG A N 1
ATOM 792 C CA . ARG A 1 94 ? -2.097 2.296 -5.051 1.00 88.06 94 ARG A CA 1
ATOM 793 C C . ARG A 1 94 ? -1.592 3.672 -4.625 1.00 88.06 94 ARG A C 1
ATOM 795 O O . ARG A 1 94 ? -0.770 4.259 -5.331 1.00 88.06 94 ARG A O 1
ATOM 802 N N . GLN A 1 95 ? -2.060 4.196 -3.491 1.00 88.81 95 GLN A N 1
ATOM 803 C CA . GLN A 1 95 ? -1.599 5.492 -2.979 1.00 88.81 95 GLN A CA 1
ATOM 804 C C . GLN A 1 95 ? -0.136 5.434 -2.532 1.00 88.81 95 GLN A C 1
ATOM 806 O O . GLN A 1 95 ? 0.645 6.331 -2.859 1.00 88.81 95 GLN A O 1
ATOM 811 N N . LEU A 1 96 ? 0.256 4.346 -1.865 1.00 91.00 96 LEU A N 1
ATOM 812 C CA . LEU A 1 96 ? 1.633 4.094 -1.449 1.00 91.00 96 LEU A CA 1
ATOM 813 C C . LEU A 1 96 ? 2.585 4.086 -2.654 1.00 91.00 96 LEU A C 1
ATOM 815 O O . LEU A 1 96 ? 3.619 4.757 -2.630 1.00 91.00 96 LEU A O 1
ATOM 819 N N . PHE A 1 97 ? 2.223 3.382 -3.731 1.00 87.50 97 PHE A N 1
ATOM 820 C CA . PHE A 1 97 ? 3.038 3.308 -4.945 1.00 87.50 97 PHE A CA 1
ATOM 821 C C . PHE A 1 97 ? 3.140 4.646 -5.665 1.00 87.50 97 PHE A C 1
ATOM 823 O O . PHE A 1 97 ? 4.247 5.026 -6.039 1.00 87.50 97 PHE A O 1
ATOM 830 N N . LYS A 1 98 ? 2.040 5.402 -5.787 1.00 83.31 98 LYS A N 1
ATOM 831 C CA . LYS A 1 98 ? 2.078 6.780 -6.314 1.00 83.31 98 LYS A CA 1
ATOM 832 C C . LYS A 1 98 ? 3.080 7.645 -5.545 1.00 83.31 98 LYS A C 1
ATOM 834 O O . LYS A 1 98 ? 3.883 8.357 -6.146 1.00 83.31 98 LYS A O 1
ATOM 839 N N . GLY A 1 99 ? 3.084 7.524 -4.218 1.00 83.31 99 GLY A N 1
ATOM 840 C CA . GLY A 1 99 ? 4.063 8.181 -3.359 1.00 83.31 99 GLY A CA 1
ATOM 841 C C . GLY A 1 99 ? 5.495 7.753 -3.673 1.00 83.31 99 GLY A C 1
ATOM 842 O O . GLY A 1 99 ? 6.359 8.596 -3.926 1.00 83.31 99 GLY A O 1
ATOM 843 N N . ALA A 1 100 ? 5.741 6.442 -3.705 1.00 84.81 100 ALA A N 1
ATOM 844 C CA . ALA A 1 100 ? 7.069 5.855 -3.888 1.00 84.81 100 ALA A CA 1
ATOM 845 C C . ALA A 1 100 ? 7.699 6.155 -5.263 1.00 84.81 100 ALA A C 1
ATOM 847 O O . ALA A 1 100 ? 8.928 6.231 -5.382 1.00 84.81 100 ALA A O 1
ATOM 848 N N . THR A 1 101 ? 6.878 6.353 -6.298 1.00 78.62 101 THR A N 1
ATOM 849 C CA . THR A 1 101 ? 7.341 6.600 -7.673 1.00 78.62 101 THR A CA 1
ATOM 850 C C . THR A 1 101 ? 7.490 8.078 -8.026 1.00 78.62 101 THR A C 1
ATOM 852 O O . THR A 1 101 ? 8.283 8.411 -8.908 1.00 78.62 101 THR A O 1
ATOM 855 N N . SER A 1 102 ? 6.829 8.978 -7.292 1.00 71.94 102 SER A N 1
ATOM 856 C CA . SER A 1 102 ? 6.749 10.423 -7.578 1.00 71.94 102 SER A CA 1
ATOM 857 C C . SER A 1 102 ? 8.086 11.185 -7.711 1.00 71.94 102 SER A C 1
ATOM 859 O O . SER A 1 102 ? 8.102 12.328 -8.170 1.00 71.94 102 SER A O 1
ATOM 861 N N . ARG A 1 103 ? 9.231 10.595 -7.327 1.00 61.03 103 ARG A N 1
ATOM 862 C CA . ARG A 1 103 ? 10.566 11.234 -7.397 1.00 61.03 103 ARG A CA 1
ATOM 863 C C . ARG A 1 103 ? 11.676 10.433 -8.071 1.00 61.03 103 ARG A C 1
ATOM 865 O O . ARG A 1 103 ? 12.827 10.882 -8.081 1.00 61.03 103 ARG A O 1
ATOM 872 N N . VAL A 1 104 ? 11.370 9.286 -8.670 1.00 57.78 104 VAL A N 1
ATOM 873 C CA . VAL A 1 104 ? 12.388 8.425 -9.308 1.00 57.78 104 VAL A CA 1
ATOM 874 C C . VAL A 1 104 ? 13.041 9.083 -10.550 1.00 57.78 104 VAL A C 1
ATOM 876 O O . VAL A 1 104 ? 14.054 8.611 -11.053 1.00 57.78 104 VAL A O 1
ATOM 879 N N . ALA A 1 105 ? 12.561 10.250 -10.979 1.00 51.34 105 ALA A N 1
ATOM 880 C CA . ALA A 1 105 ? 12.980 10.966 -12.184 1.00 51.34 105 ALA A CA 1
ATOM 881 C C . ALA A 1 105 ? 14.219 11.885 -12.098 1.00 51.34 105 ALA A C 1
ATOM 883 O O . ALA A 1 105 ? 14.746 12.279 -13.134 1.00 51.34 105 ALA A O 1
ATOM 884 N N . ASN A 1 106 ? 14.700 12.261 -10.908 1.00 44.56 106 ASN A N 1
ATOM 885 C CA . ASN A 1 106 ? 15.739 13.297 -10.797 1.00 44.56 106 ASN A CA 1
ATOM 886 C C . ASN A 1 106 ? 17.136 12.701 -10.575 1.00 44.56 106 ASN A C 1
ATOM 888 O O . ASN A 1 106 ? 17.616 12.569 -9.443 1.00 44.56 106 ASN A O 1
ATOM 892 N N . GLY A 1 107 ? 17.792 12.337 -11.676 1.00 45.41 107 GLY A N 1
ATOM 893 C CA . GLY A 1 107 ? 19.211 11.997 -11.729 1.00 45.41 107 GLY A CA 1
ATOM 894 C C . GLY A 1 107 ? 19.798 12.394 -13.088 1.00 45.41 107 GLY A C 1
ATOM 895 O O . GLY A 1 107 ? 19.187 12.087 -14.108 1.00 45.41 107 GLY A O 1
ATOM 896 N N . PRO A 1 108 ? 20.948 13.087 -13.140 1.00 37.25 108 PRO A N 1
ATOM 897 C CA . PRO A 1 108 ? 21.566 13.456 -14.407 1.00 37.25 108 PRO A CA 1
ATOM 898 C C . PRO A 1 108 ? 22.019 12.188 -15.141 1.00 37.25 108 PRO A C 1
ATOM 900 O O . PRO A 1 108 ? 22.912 11.495 -14.669 1.00 37.25 108 PRO A O 1
ATOM 903 N N . GLY A 1 109 ? 21.386 11.878 -16.276 1.00 44.59 109 GLY A N 1
ATOM 904 C CA . GLY A 1 109 ? 21.957 11.084 -17.374 1.00 44.59 109 GLY A CA 1
ATOM 905 C C . GLY A 1 109 ? 22.644 9.752 -17.038 1.00 44.59 109 GLY A C 1
ATOM 906 O O . GLY A 1 109 ? 23.568 9.363 -17.752 1.00 44.59 109 GLY A O 1
ATOM 907 N N . HIS A 1 110 ? 22.257 9.038 -15.979 1.00 40.91 110 HIS A N 1
ATOM 908 C CA . HIS A 1 110 ? 22.862 7.747 -15.644 1.00 40.91 110 HIS A CA 1
ATOM 909 C C . HIS A 1 110 ? 21.887 6.596 -15.875 1.00 40.91 110 HIS A C 1
ATOM 911 O O . HIS A 1 110 ? 20.826 6.546 -15.265 1.00 40.91 110 HIS A O 1
ATOM 917 N N . ARG A 1 111 ? 22.302 5.729 -16.815 1.00 51.19 111 ARG A N 1
ATOM 918 C CA . ARG A 1 111 ? 21.825 4.388 -17.205 1.00 51.19 111 ARG A CA 1
ATOM 919 C C . ARG A 1 111 ? 20.454 3.995 -16.643 1.00 51.19 111 ARG A C 1
ATOM 921 O O . ARG A 1 111 ? 20.314 3.790 -15.444 1.00 51.19 111 ARG A O 1
ATOM 928 N N . THR A 1 112 ? 19.496 3.779 -17.542 1.00 56.12 112 THR A N 1
ATOM 929 C CA . THR A 1 112 ? 18.141 3.249 -17.290 1.00 56.12 112 THR A CA 1
ATOM 930 C C . THR A 1 112 ? 18.079 2.169 -16.199 1.00 56.12 112 THR A C 1
ATOM 932 O O . THR A 1 112 ? 17.224 2.262 -15.327 1.00 56.12 112 THR A O 1
ATOM 935 N N . CYS A 1 113 ? 19.032 1.230 -16.151 1.00 53.94 113 CYS A N 1
ATOM 936 C CA . CYS A 1 113 ? 19.125 0.207 -15.096 1.00 53.94 113 CYS A CA 1
ATOM 937 C C . CYS A 1 113 ? 19.162 0.779 -13.664 1.00 53.94 113 CYS A C 1
ATOM 939 O O . CYS A 1 113 ? 18.384 0.359 -12.819 1.00 53.94 113 CYS A O 1
ATOM 941 N N . ALA A 1 114 ? 19.975 1.807 -13.398 1.00 60.31 114 ALA A N 1
ATOM 942 C CA . ALA A 1 114 ? 20.101 2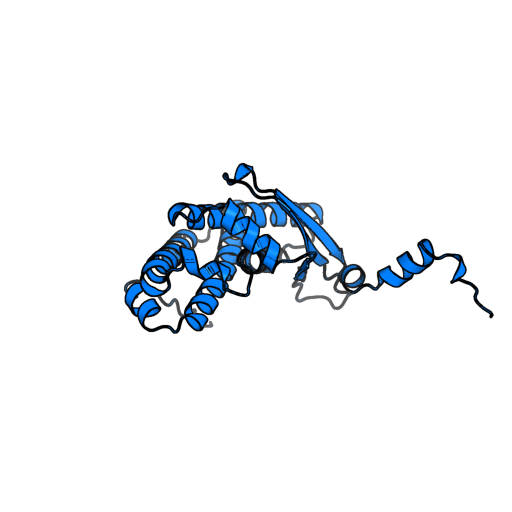.384 -12.054 1.00 60.31 114 ALA A CA 1
ATOM 943 C C . ALA A 1 114 ? 18.827 3.125 -11.598 1.00 60.31 114 ALA A C 1
ATOM 945 O O . ALA A 1 114 ? 18.579 3.278 -10.400 1.00 60.31 114 ALA A O 1
ATOM 946 N N . ARG A 1 115 ? 18.007 3.596 -12.550 1.00 68.62 115 ARG A N 1
ATOM 947 C CA . ARG A 1 115 ? 16.683 4.178 -12.276 1.00 68.62 115 ARG A CA 1
ATOM 948 C C . ARG A 1 115 ? 15.704 3.093 -11.821 1.00 68.62 115 ARG A C 1
ATOM 950 O O . ARG A 1 115 ? 14.943 3.340 -10.888 1.00 68.62 115 ARG A O 1
ATOM 957 N N . PHE A 1 116 ? 15.755 1.915 -12.442 1.00 72.44 116 PHE A N 1
ATOM 958 C CA . PHE A 1 116 ? 14.886 0.783 -12.114 1.00 72.44 116 PHE A CA 1
ATOM 959 C C . PHE A 1 116 ? 15.264 0.105 -10.797 1.00 72.44 116 PHE A C 1
ATOM 961 O O . PHE A 1 116 ? 14.382 -0.081 -9.965 1.00 72.44 116 PHE A O 1
ATOM 968 N N . ASP A 1 117 ? 16.551 -0.127 -10.530 1.00 74.50 117 ASP A N 1
ATOM 969 C CA . ASP A 1 117 ? 16.999 -0.691 -9.244 1.00 74.50 117 ASP A CA 1
ATOM 970 C C . ASP A 1 117 ? 16.567 0.202 -8.064 1.00 74.50 117 ASP A C 1
ATOM 972 O O . ASP A 1 117 ? 16.124 -0.254 -7.007 1.00 74.50 117 ASP A O 1
ATOM 976 N N . ARG A 1 118 ? 16.645 1.526 -8.258 1.00 77.12 118 ARG A N 1
ATOM 977 C CA . ARG A 1 118 ? 16.189 2.511 -7.272 1.00 77.12 118 ARG A CA 1
ATOM 978 C C . ARG A 1 118 ? 14.670 2.495 -7.098 1.00 77.12 118 ARG A C 1
ATOM 980 O O . ARG A 1 118 ? 14.193 2.654 -5.976 1.00 77.12 118 ARG A O 1
ATOM 987 N N . LEU A 1 119 ? 13.916 2.328 -8.184 1.00 79.50 119 LEU A N 1
ATOM 988 C CA . LEU A 1 119 ? 12.462 2.183 -8.133 1.00 79.50 119 LEU A CA 1
ATOM 989 C C . LEU A 1 119 ? 12.061 0.930 -7.351 1.00 79.50 119 LEU A C 1
ATOM 991 O O . LEU A 1 119 ? 11.246 1.028 -6.436 1.00 79.50 119 LEU A O 1
ATOM 995 N N . GLU A 1 120 ? 12.669 -0.213 -7.669 1.00 83.94 120 GLU A N 1
ATOM 996 C CA . GLU A 1 120 ? 12.429 -1.482 -6.982 1.00 83.94 120 GLU A CA 1
ATOM 997 C C . GLU A 1 120 ? 12.674 -1.334 -5.478 1.00 83.94 120 GLU A C 1
ATOM 999 O O . GLU A 1 120 ? 11.793 -1.621 -4.666 1.00 83.94 120 GLU A O 1
ATOM 1004 N N . LYS A 1 121 ? 13.828 -0.777 -5.098 1.00 85.00 121 LYS A N 1
ATOM 1005 C CA . LYS A 1 121 ? 14.175 -0.550 -3.693 1.00 85.00 121 LYS A CA 1
ATOM 1006 C C . LYS A 1 121 ? 13.198 0.395 -2.988 1.00 85.00 121 LYS A C 1
ATOM 1008 O O . LYS A 1 121 ? 12.853 0.173 -1.825 1.00 85.00 121 LYS A O 1
ATOM 1013 N N . ASN A 1 122 ? 12.734 1.447 -3.664 1.00 84.75 122 ASN A N 1
ATOM 1014 C CA . ASN A 1 122 ? 11.738 2.368 -3.111 1.00 84.75 122 ASN A CA 1
ATOM 1015 C C . ASN A 1 122 ? 10.404 1.665 -2.845 1.00 84.75 122 ASN A C 1
ATOM 1017 O O . ASN A 1 122 ? 9.821 1.857 -1.775 1.00 84.75 122 ASN A O 1
ATOM 1021 N N . LEU A 1 123 ? 9.941 0.844 -3.791 1.00 88.00 123 LEU A N 1
ATOM 1022 C CA . LEU A 1 123 ? 8.716 0.061 -3.648 1.00 88.00 123 LEU A CA 1
ATOM 1023 C C . LEU A 1 123 ? 8.857 -0.958 -2.514 1.00 88.00 123 LEU A C 1
ATOM 1025 O O . LEU A 1 123 ? 8.031 -0.957 -1.606 1.00 88.00 123 LEU A O 1
ATOM 1029 N N . GLN A 1 124 ? 9.939 -1.743 -2.496 1.00 89.69 124 GLN A N 1
ATOM 1030 C CA . GLN A 1 124 ? 10.215 -2.730 -1.446 1.00 89.69 124 GLN A CA 1
ATOM 1031 C C . GLN A 1 124 ? 10.209 -2.102 -0.049 1.00 89.69 124 GLN A C 1
ATOM 1033 O O . GLN A 1 124 ? 9.549 -2.609 0.857 1.00 89.69 124 GLN A O 1
ATOM 1038 N N . ASN A 1 125 ? 10.908 -0.977 0.131 1.00 88.31 125 ASN A N 1
ATOM 1039 C CA . ASN A 1 125 ? 10.950 -0.294 1.421 1.00 88.31 125 ASN A CA 1
ATOM 1040 C C . ASN A 1 125 ? 9.575 0.251 1.814 1.00 88.31 125 ASN A C 1
ATOM 1042 O O . ASN A 1 125 ? 9.169 0.086 2.960 1.00 88.31 125 ASN A O 1
ATOM 1046 N N . SER A 1 126 ? 8.849 0.861 0.872 1.00 89.44 126 SER A N 1
ATOM 1047 C CA . SER A 1 126 ? 7.522 1.424 1.142 1.00 89.44 126 SER A CA 1
ATOM 1048 C C . SER A 1 126 ? 6.529 0.333 1.540 1.00 89.44 126 SER A C 1
ATOM 1050 O O . SER A 1 126 ? 5.849 0.479 2.551 1.00 89.44 126 SER A O 1
ATOM 1052 N N . ILE A 1 127 ? 6.499 -0.787 0.806 1.00 91.75 127 ILE A N 1
ATOM 1053 C CA . ILE A 1 127 ? 5.656 -1.957 1.106 1.00 91.75 127 ILE A CA 1
ATOM 1054 C C . ILE A 1 127 ? 6.007 -2.522 2.475 1.00 91.75 127 ILE A C 1
ATOM 1056 O O . ILE A 1 127 ? 5.126 -2.742 3.301 1.00 91.75 127 ILE A O 1
ATOM 1060 N N . LYS A 1 128 ? 7.301 -2.737 2.734 1.00 92.00 128 LYS A N 1
ATOM 1061 C CA . LYS A 1 128 ? 7.766 -3.301 4.000 1.00 92.00 128 LYS A CA 1
ATOM 1062 C C . LYS A 1 128 ? 7.307 -2.450 5.179 1.00 92.00 128 LYS A C 1
ATOM 1064 O O . LYS A 1 128 ? 6.768 -2.994 6.139 1.00 92.00 128 LYS A O 1
ATOM 1069 N N . THR A 1 129 ? 7.517 -1.141 5.082 1.00 90.44 129 THR A N 1
ATOM 1070 C CA . THR A 1 129 ? 7.120 -0.174 6.101 1.00 90.44 129 THR A CA 1
ATOM 1071 C C . THR A 1 129 ? 5.606 -0.126 6.273 1.00 90.44 129 THR A C 1
ATOM 1073 O O . THR A 1 129 ? 5.129 -0.105 7.402 1.00 90.44 129 THR A O 1
ATOM 1076 N N . TRP A 1 130 ? 4.848 -0.159 5.179 1.00 93.19 130 TRP A N 1
ATOM 1077 C CA . TRP A 1 130 ? 3.392 -0.182 5.234 1.00 93.19 130 TRP A CA 1
ATOM 1078 C C . TRP A 1 130 ? 2.850 -1.441 5.913 1.00 93.19 130 TRP A C 1
ATOM 1080 O O . TRP A 1 130 ? 2.015 -1.354 6.807 1.00 93.19 130 TRP A O 1
ATOM 1090 N N . PHE A 1 131 ? 3.378 -2.612 5.561 1.00 94.19 131 PHE A N 1
ATOM 1091 C CA . PHE A 1 131 ? 2.971 -3.869 6.186 1.00 94.19 131 PHE A CA 1
ATOM 1092 C C . PHE A 1 131 ? 3.342 -3.935 7.663 1.00 94.19 131 PHE A C 1
ATOM 1094 O O . PHE A 1 131 ? 2.582 -4.504 8.438 1.00 94.19 131 PHE A O 1
ATOM 1101 N N . ASP A 1 132 ? 4.467 -3.339 8.067 1.00 91.31 132 ASP A N 1
ATOM 1102 C CA . ASP A 1 132 ? 4.795 -3.211 9.488 1.00 91.31 132 ASP A CA 1
ATOM 1103 C C . ASP A 1 132 ? 3.710 -2.422 10.238 1.00 91.31 132 ASP A C 1
ATOM 1105 O O . ASP A 1 132 ? 3.307 -2.847 11.315 1.00 91.31 132 ASP A O 1
ATOM 1109 N N . GLN A 1 133 ? 3.180 -1.339 9.657 1.00 89.38 133 GLN A N 1
ATOM 1110 C CA . GLN A 1 133 ? 2.072 -0.586 10.258 1.00 89.38 133 GLN A CA 1
ATOM 1111 C C . GLN A 1 133 ? 0.793 -1.427 10.340 1.00 89.38 133 GLN A C 1
ATOM 1113 O O . GLN A 1 133 ? 0.225 -1.558 11.416 1.00 89.38 133 GLN A O 1
ATOM 1118 N N . LEU A 1 134 ? 0.383 -2.078 9.247 1.00 91.00 134 LEU A N 1
ATOM 1119 C CA . LEU A 1 134 ? -0.815 -2.930 9.247 1.00 91.00 134 LEU A CA 1
ATOM 1120 C C . LEU A 1 134 ? -0.739 -4.057 10.290 1.00 91.00 134 LEU A C 1
ATOM 1122 O O . LEU A 1 134 ? -1.702 -4.314 11.010 1.00 91.00 134 LEU A O 1
ATOM 1126 N N . MET A 1 135 ? 0.416 -4.721 10.387 1.00 90.19 135 MET A N 1
ATOM 1127 C CA . MET A 1 135 ? 0.620 -5.818 11.333 1.00 90.19 135 MET A CA 1
ATOM 1128 C C . MET A 1 135 ? 0.622 -5.347 12.791 1.00 90.19 135 MET A C 1
ATOM 1130 O O . MET A 1 135 ? 0.118 -6.071 13.648 1.00 90.19 135 MET A O 1
ATOM 1134 N N . LEU A 1 136 ? 1.174 -4.162 13.084 1.00 88.94 136 LEU A N 1
ATOM 1135 C CA . LEU A 1 136 ? 1.142 -3.576 14.431 1.00 88.94 136 LEU A CA 1
ATOM 1136 C C . LEU A 1 136 ? -0.294 -3.338 14.915 1.00 88.94 136 LEU A C 1
ATOM 1138 O O . LEU A 1 136 ? -0.584 -3.543 16.090 1.00 88.94 136 LEU A O 1
ATOM 1142 N N . GLU A 1 137 ? -1.192 -3.005 13.993 1.00 85.62 137 GLU A N 1
ATOM 1143 C CA . GLU A 1 137 ? -2.618 -2.770 14.254 1.00 85.62 137 GLU A CA 1
ATOM 1144 C C . GLU A 1 137 ? -3.460 -4.057 14.233 1.00 85.62 137 GLU A C 1
ATOM 1146 O O . GLU A 1 137 ? -4.685 -4.026 14.356 1.00 85.62 137 GLU A O 1
ATOM 1151 N N . GLY A 1 138 ? -2.819 -5.219 14.066 1.00 89.12 138 GLY A N 1
ATOM 1152 C CA . GLY A 1 138 ? -3.500 -6.511 14.039 1.00 89.12 138 GLY A CA 1
ATOM 1153 C C . GLY A 1 138 ? -4.386 -6.723 12.808 1.00 89.12 138 GLY A C 1
ATOM 1154 O O . GLY A 1 138 ? -5.315 -7.534 12.862 1.00 89.12 138 GLY A O 1
ATOM 1155 N N . ILE A 1 139 ? -4.121 -6.011 11.709 1.00 90.19 139 ILE A N 1
ATOM 1156 C CA . ILE A 1 139 ? -4.802 -6.233 10.432 1.00 90.19 139 ILE A CA 1
ATOM 1157 C C . ILE A 1 139 ? -4.273 -7.526 9.810 1.00 90.19 139 ILE A C 1
ATOM 1159 O O . ILE A 1 139 ? -3.065 -7.716 9.651 1.00 90.19 139 ILE A O 1
ATOM 1163 N N . ASP A 1 140 ? -5.194 -8.420 9.452 1.00 92.38 140 ASP A N 1
ATOM 1164 C CA . ASP A 1 140 ? -4.865 -9.665 8.768 1.00 92.38 140 ASP A CA 1
ATOM 1165 C C . ASP A 1 140 ? -4.415 -9.366 7.332 1.00 92.38 140 ASP A C 1
ATOM 1167 O O . ASP A 1 140 ? -5.157 -8.791 6.533 1.00 92.38 140 ASP A O 1
ATOM 1171 N N . LEU A 1 141 ? -3.176 -9.744 7.002 1.00 93.44 141 LEU A N 1
ATOM 1172 C CA . LEU A 1 141 ? -2.606 -9.479 5.684 1.00 93.44 141 LEU A CA 1
ATOM 1173 C C . LEU A 1 141 ? -3.291 -10.286 4.569 1.00 93.44 141 LEU A C 1
ATOM 1175 O O . LEU A 1 141 ? -3.349 -9.815 3.438 1.00 93.44 141 LEU A O 1
ATOM 1179 N N . VAL A 1 142 ? -3.830 -11.474 4.841 1.00 94.31 142 VAL A N 1
ATOM 1180 C CA . VAL A 1 142 ? -4.561 -12.241 3.821 1.00 94.31 142 VAL A CA 1
ATOM 1181 C C . VAL A 1 142 ? -5.868 -11.535 3.480 1.00 94.31 142 VAL A C 1
ATOM 1183 O O . VAL A 1 142 ? -6.146 -11.324 2.301 1.00 94.31 142 VAL A O 1
ATOM 1186 N N . GLU A 1 143 ? -6.631 -11.116 4.490 1.00 93.38 143 GLU A N 1
ATOM 1187 C CA . GLU A 1 143 ? -7.871 -10.360 4.278 1.00 93.38 143 GLU A CA 1
ATOM 1188 C C . GLU A 1 143 ? -7.607 -9.016 3.591 1.00 93.38 143 GLU A C 1
ATOM 1190 O O . GLU A 1 143 ? -8.305 -8.646 2.646 1.00 93.38 143 GLU A O 1
ATOM 1195 N N . TYR A 1 144 ? -6.559 -8.312 4.020 1.00 93.88 144 TYR A N 1
ATOM 1196 C CA . TYR A 1 144 ? -6.138 -7.060 3.404 1.00 93.88 144 TYR A CA 1
ATOM 1197 C C . TYR A 1 144 ? -5.728 -7.255 1.936 1.00 93.88 144 TYR A C 1
ATOM 1199 O O . TYR A 1 144 ? -6.109 -6.470 1.072 1.00 93.88 144 TYR A O 1
ATOM 1207 N N . GLY A 1 145 ? -4.985 -8.322 1.630 1.00 92.25 145 GLY A N 1
ATOM 1208 C CA . GLY A 1 145 ? -4.572 -8.654 0.267 1.00 92.25 145 GLY A CA 1
ATOM 1209 C C . GLY A 1 145 ? -5.727 -9.058 -0.642 1.00 92.25 145 GLY A C 1
ATOM 1210 O O . GLY A 1 145 ? -5.729 -8.683 -1.815 1.00 92.25 145 GLY A O 1
ATOM 1211 N N . GLN A 1 146 ? -6.723 -9.774 -0.112 1.00 91.50 146 GLN A N 1
ATOM 1212 C CA . GLN A 1 146 ? -7.969 -10.071 -0.825 1.00 91.50 146 GLN A CA 1
ATOM 1213 C C . GLN A 1 146 ? -8.683 -8.784 -1.234 1.00 91.50 146 GLN A C 1
ATOM 1215 O O . GLN A 1 146 ? -8.984 -8.609 -2.413 1.00 91.50 146 GLN A O 1
ATOM 1220 N N . TRP A 1 147 ? -8.864 -7.872 -0.280 1.00 91.31 147 TRP A N 1
ATOM 1221 C CA . TRP A 1 147 ? -9.495 -6.577 -0.508 1.00 91.31 147 TRP A CA 1
ATOM 1222 C C . TRP A 1 147 ? -8.719 -5.706 -1.508 1.00 91.31 147 TRP A C 1
ATOM 1224 O O . TRP A 1 147 ? -9.292 -5.213 -2.478 1.00 91.31 147 TRP A O 1
ATOM 1234 N N . GLU A 1 148 ? -7.400 -5.571 -1.337 1.00 91.25 148 GLU A N 1
ATOM 1235 C CA . GLU A 1 148 ? -6.553 -4.828 -2.278 1.00 91.25 148 GLU A CA 1
ATOM 1236 C C . GLU A 1 148 ? -6.660 -5.402 -3.695 1.00 91.25 148 GLU A C 1
ATOM 1238 O O . GLU A 1 148 ? -6.770 -4.654 -4.662 1.00 91.25 148 GLU A O 1
ATOM 1243 N N . LYS A 1 149 ? -6.673 -6.733 -3.833 1.00 87.31 149 LYS A N 1
ATOM 1244 C CA . LYS A 1 149 ? -6.803 -7.396 -5.134 1.00 87.31 149 LYS A CA 1
ATOM 1245 C C . LYS A 1 149 ? -8.179 -7.187 -5.769 1.00 87.31 149 LYS A C 1
ATOM 1247 O O . LYS A 1 149 ? -8.251 -7.042 -6.985 1.00 87.31 149 LYS A O 1
ATOM 1252 N N . GLU A 1 150 ? -9.245 -7.165 -4.975 1.00 87.06 150 GLU A N 1
ATOM 1253 C CA . GLU A 1 150 ? -10.601 -6.884 -5.456 1.00 87.06 150 GLU A CA 1
ATOM 1254 C C . GLU A 1 150 ? -10.721 -5.446 -5.981 1.00 87.06 150 GLU A C 1
ATOM 1256 O O . GLU A 1 150 ? -11.204 -5.237 -7.093 1.00 87.06 150 GLU A O 1
ATOM 1261 N N . ILE A 1 151 ? -10.203 -4.465 -5.235 1.00 84.44 151 ILE A N 1
ATOM 1262 C CA . ILE A 1 151 ? -10.269 -3.044 -5.614 1.00 84.44 151 ILE A CA 1
ATOM 1263 C C . ILE A 1 151 ? -9.347 -2.698 -6.774 1.00 84.44 151 ILE A C 1
ATOM 1265 O O . ILE A 1 151 ? -9.700 -1.881 -7.626 1.00 84.44 151 ILE A O 1
ATOM 1269 N N . LEU A 1 152 ? -8.144 -3.270 -6.793 1.00 78.38 152 LEU A N 1
ATOM 1270 C CA . LEU A 1 152 ? -7.210 -3.061 -7.894 1.00 78.38 152 LEU A CA 1
ATOM 1271 C C . LEU A 1 152 ? -7.728 -3.684 -9.198 1.00 78.38 152 LEU A C 1
ATOM 1273 O O . LEU A 1 152 ? -7.312 -3.238 -10.265 1.00 78.38 152 LEU A O 1
ATOM 1277 N N . GLY A 1 153 ? -8.653 -4.647 -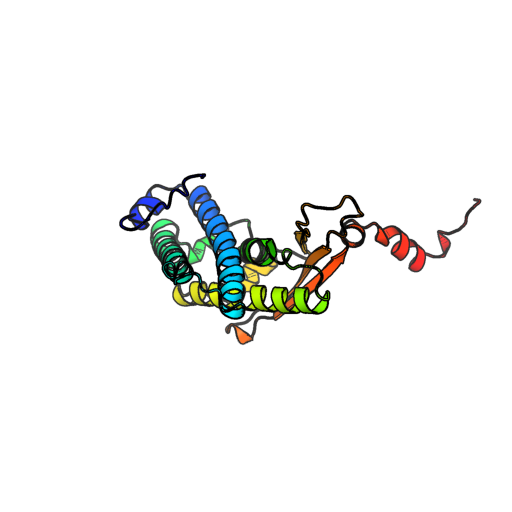9.109 1.00 67.56 153 GLY A N 1
ATOM 1278 C CA . GLY A 1 153 ? -9.231 -5.341 -10.252 1.00 67.56 153 GLY A CA 1
ATOM 1279 C C . GLY A 1 153 ? -8.196 -6.134 -11.055 1.00 67.56 153 GLY A C 1
ATOM 1280 O O . GLY A 1 153 ? -7.025 -6.258 -10.687 1.00 67.56 153 GLY A O 1
ATOM 1281 N N . SER A 1 154 ? -8.636 -6.686 -12.187 1.00 51.75 154 SER A N 1
ATOM 1282 C CA . SER A 1 154 ? -7.722 -7.057 -13.263 1.00 51.75 154 SER A CA 1
ATOM 1283 C C . SER A 1 154 ? -7.260 -5.771 -13.951 1.00 51.75 154 SER A C 1
ATOM 1285 O O . SER A 1 154 ? -8.009 -5.179 -14.724 1.00 51.75 154 SER A O 1
ATOM 1287 N N . ASP A 1 155 ? -6.025 -5.385 -13.652 1.00 49.06 155 ASP A N 1
ATOM 1288 C CA . ASP A 1 155 ? -5.165 -4.491 -14.426 1.00 49.06 155 ASP A CA 1
ATOM 1289 C C . ASP A 1 155 ? -5.141 -2.996 -14.043 1.00 49.06 155 ASP A C 1
ATOM 1291 O O . ASP A 1 155 ? -6.100 -2.241 -14.167 1.00 49.06 155 ASP A O 1
ATOM 1295 N N . GLN A 1 156 ? -3.911 -2.574 -13.718 1.00 54.59 156 GLN A N 1
ATOM 1296 C CA . GLN A 1 156 ? -3.347 -1.222 -13.827 1.00 54.59 156 GLN A CA 1
ATOM 1297 C C . GLN A 1 156 ? -3.430 -0.308 -12.598 1.00 54.59 156 GLN A C 1
ATOM 1299 O O . GLN A 1 156 ? -4.219 0.631 -12.472 1.00 54.59 156 GLN A O 1
ATOM 1304 N N . ILE A 1 157 ? -2.392 -0.426 -11.769 1.00 52.41 157 ILE A N 1
ATOM 1305 C CA . ILE A 1 157 ? -1.861 0.735 -11.049 1.00 52.41 157 ILE A CA 1
ATOM 1306 C C . ILE A 1 157 ? -1.145 1.617 -12.068 1.00 52.41 157 ILE A C 1
ATOM 1308 O O . ILE A 1 157 ? 0.038 1.426 -12.281 1.00 52.41 157 ILE A O 1
ATOM 1312 N N . CYS A 1 158 ? -1.839 2.563 -12.702 1.00 49.66 158 CYS A N 1
ATOM 1313 C CA . CYS A 1 158 ? -1.183 3.554 -13.557 1.00 49.66 158 CYS A CA 1
ATOM 1314 C C . CYS A 1 158 ? -0.479 4.603 -12.676 1.00 49.66 158 CYS A C 1
ATOM 1316 O O . CYS A 1 158 ? -1.128 5.408 -11.991 1.00 49.66 158 CYS A O 1
ATOM 1318 N N . GLY A 1 159 ? 0.852 4.556 -12.651 1.00 50.91 159 GLY A N 1
ATOM 1319 C CA . GLY A 1 159 ? 1.699 5.640 -12.166 1.00 50.91 159 GLY A CA 1
ATOM 1320 C C . GLY A 1 159 ? 2.599 6.122 -13.297 1.00 50.91 159 GLY A C 1
ATOM 1321 O O . GLY A 1 159 ? 3.529 5.414 -13.674 1.00 50.91 159 GLY A O 1
ATOM 1322 N N . SER A 1 160 ? 2.352 7.324 -13.823 1.00 49.53 160 SER A N 1
ATOM 1323 C CA . SER A 1 160 ? 3.254 7.962 -14.787 1.00 49.53 160 SER A CA 1
ATOM 1324 C C . SER A 1 160 ? 4.567 8.321 -14.087 1.00 49.53 160 SER A C 1
ATOM 1326 O O . SER A 1 160 ? 4.590 9.164 -13.180 1.00 49.53 160 SER A O 1
ATOM 1328 N N . VAL A 1 161 ? 5.674 7.705 -14.490 1.00 52.44 161 VAL A N 1
ATOM 1329 C CA . VAL A 1 161 ? 7.009 8.073 -14.015 1.00 52.44 161 VAL A CA 1
ATOM 1330 C C . VAL A 1 161 ? 7.544 9.176 -14.925 1.00 52.44 161 VAL A C 1
ATOM 1332 O O . VAL A 1 161 ? 8.420 8.938 -15.753 1.00 52.44 161 VAL A O 1
ATOM 1335 N N . GLN A 1 162 ? 7.035 10.397 -14.756 1.00 46.56 162 GLN A N 1
ATOM 1336 C CA . GLN A 1 162 ? 7.451 11.526 -15.589 1.00 46.56 162 GLN A CA 1
ATOM 1337 C C . GLN A 1 162 ? 8.888 11.963 -15.265 1.00 46.56 162 GLN A C 1
ATOM 1339 O O . GLN A 1 162 ? 9.171 12.343 -14.118 1.00 46.56 162 GLN A O 1
ATOM 1344 N N . PRO A 1 163 ? 9.815 11.956 -16.238 1.00 43.12 163 PRO A N 1
ATOM 1345 C CA . PRO A 1 163 ? 11.113 12.587 -16.080 1.00 43.12 163 PRO A CA 1
ATOM 1346 C C . PRO A 1 163 ? 10.939 14.112 -15.984 1.00 43.12 163 PRO A C 1
ATOM 1348 O O . PRO A 1 163 ? 10.759 14.800 -16.979 1.00 43.12 163 PRO A O 1
ATOM 1351 N N . THR A 1 164 ? 11.026 14.684 -14.780 1.00 42.16 164 THR A N 1
ATOM 1352 C CA . THR A 1 164 ? 10.973 16.145 -14.574 1.00 42.16 164 THR A CA 1
ATOM 1353 C C . THR A 1 164 ? 12.296 16.826 -14.950 1.00 42.16 164 THR A C 1
ATOM 1355 O O . THR A 1 164 ? 12.928 17.510 -14.146 1.00 42.16 164 THR A O 1
ATOM 1358 N N . THR A 1 165 ? 12.742 16.679 -16.197 1.00 41.53 165 THR A N 1
ATOM 1359 C CA . THR A 1 165 ? 13.859 17.466 -16.734 1.00 41.53 165 THR A CA 1
ATOM 1360 C C . THR A 1 165 ? 13.361 18.824 -17.218 1.00 41.53 165 THR A C 1
ATOM 1362 O O . THR A 1 165 ? 12.872 18.967 -18.331 1.00 41.53 165 THR A O 1
ATOM 1365 N N . LYS A 1 166 ? 13.537 19.856 -16.384 1.00 42.34 166 LYS A N 1
ATOM 1366 C CA . LYS A 1 166 ? 13.195 21.269 -16.657 1.00 42.34 166 LYS A CA 1
ATOM 1367 C C . LYS A 1 166 ? 13.982 21.938 -17.805 1.00 42.34 166 LYS A C 1
ATOM 1369 O O . LYS A 1 166 ? 14.087 23.162 -17.813 1.00 42.34 166 LYS A O 1
ATOM 1374 N N . SER A 1 167 ? 14.585 21.207 -18.741 1.00 40.53 167 SER A N 1
ATOM 1375 C CA . SER A 1 167 ? 15.587 21.826 -19.617 1.00 40.53 167 SER A CA 1
ATOM 1376 C C . SER A 1 167 ? 15.689 21.361 -21.065 1.00 40.53 167 SER A C 1
ATOM 1378 O O . SER A 1 167 ? 16.601 21.854 -21.715 1.00 40.53 167 SER A O 1
ATOM 1380 N N . PHE A 1 168 ? 14.788 20.545 -21.634 1.00 39.09 168 PHE A N 1
ATOM 1381 C CA . PHE A 1 168 ? 14.774 20.338 -23.098 1.00 39.09 168 PHE A CA 1
ATOM 1382 C C . PHE A 1 168 ? 13.384 19.986 -23.665 1.00 39.09 168 PHE A C 1
ATOM 1384 O O . PHE A 1 168 ? 12.729 19.106 -23.118 1.00 39.09 168 PHE A O 1
ATOM 1391 N N . PRO A 1 169 ? 12.953 20.588 -24.796 1.00 39.53 169 PRO A N 1
ATOM 1392 C CA . PRO A 1 169 ? 11.761 20.173 -25.526 1.00 39.53 169 PRO A CA 1
ATOM 1393 C C . PRO A 1 169 ? 12.148 19.065 -26.512 1.00 39.53 169 PRO A C 1
ATOM 1395 O O . PRO A 1 169 ? 12.409 19.331 -27.685 1.00 39.53 169 PRO A O 1
ATOM 1398 N N . ARG A 1 170 ? 12.277 17.821 -26.047 1.00 41.50 170 ARG A N 1
ATOM 1399 C CA . ARG A 1 170 ? 12.447 16.663 -26.936 1.00 41.50 170 ARG A CA 1
ATOM 1400 C C . ARG A 1 170 ? 11.759 15.449 -26.329 1.00 41.50 170 ARG A C 1
ATOM 1402 O O . ARG A 1 170 ? 12.282 14.908 -25.368 1.00 41.50 170 ARG A O 1
ATOM 1409 N N . ILE A 1 171 ? 10.630 15.076 -26.939 1.00 44.44 171 ILE A N 1
ATOM 1410 C CA . ILE A 1 171 ? 9.952 13.770 -26.881 1.00 44.44 171 ILE A CA 1
ATOM 1411 C C . ILE A 1 171 ? 10.004 13.163 -25.473 1.00 44.44 171 ILE A C 1
ATOM 1413 O O . ILE A 1 171 ? 10.904 12.392 -25.143 1.00 44.44 171 ILE A O 1
ATOM 1417 N N . GLU A 1 172 ? 9.057 13.577 -24.635 1.00 47.41 172 GLU A N 1
ATOM 1418 C CA . GLU A 1 172 ? 8.831 13.001 -23.312 1.00 47.41 172 GLU A CA 1
ATOM 1419 C C . GLU A 1 172 ? 8.517 11.508 -23.482 1.00 47.41 172 GLU A C 1
ATOM 1421 O O . GLU A 1 172 ? 7.427 11.125 -23.895 1.00 47.41 172 GLU A O 1
ATOM 1426 N N . ASN A 1 173 ? 9.505 10.651 -23.220 1.00 52.91 173 ASN A N 1
ATOM 1427 C CA . ASN A 1 173 ? 9.258 9.233 -22.991 1.00 52.91 173 ASN A CA 1
ATOM 1428 C C . ASN A 1 173 ? 8.693 9.113 -21.575 1.00 52.91 173 ASN A C 1
ATOM 1430 O O . ASN A 1 173 ? 9.428 8.850 -20.619 1.00 52.91 173 ASN A O 1
ATOM 1434 N N . ASP A 1 174 ? 7.404 9.400 -21.439 1.00 66.38 174 ASP A N 1
ATOM 1435 C CA . ASP A 1 174 ? 6.672 9.111 -20.219 1.00 66.38 174 ASP A CA 1
ATOM 1436 C C . ASP A 1 174 ? 6.572 7.587 -20.102 1.00 66.38 174 ASP A C 1
ATOM 1438 O O . ASP A 1 174 ? 5.940 6.916 -20.913 1.00 66.38 174 ASP A O 1
ATOM 1442 N N . ASP A 1 175 ? 7.284 7.021 -19.128 1.00 72.06 175 ASP A N 1
ATOM 1443 C CA . ASP A 1 175 ? 7.178 5.606 -18.787 1.00 72.06 175 ASP A CA 1
ATOM 1444 C C . ASP A 1 175 ? 6.012 5.434 -17.803 1.00 72.06 175 ASP A C 1
ATOM 1446 O O . ASP A 1 175 ? 5.905 6.165 -16.812 1.00 72.06 175 ASP A O 1
ATOM 1450 N N . VAL A 1 176 ? 5.162 4.442 -18.031 1.00 73.38 176 VAL A N 1
ATOM 1451 C CA . VAL A 1 176 ? 4.085 4.039 -17.128 1.00 73.38 176 VAL A CA 1
ATOM 1452 C C . VAL A 1 176 ? 4.534 2.797 -16.373 1.00 73.38 176 VAL A C 1
ATOM 1454 O O . VAL A 1 176 ? 4.847 1.768 -16.967 1.00 73.38 176 VAL A O 1
ATOM 1457 N N . LEU A 1 177 ? 4.577 2.897 -15.044 1.00 77.81 177 LEU A N 1
ATOM 1458 C CA . LEU A 1 177 ? 4.671 1.724 -14.181 1.00 77.81 177 LEU A CA 1
ATOM 1459 C C . LEU A 1 177 ? 3.260 1.166 -14.010 1.00 77.81 177 LEU A C 1
ATOM 1461 O O . LEU A 1 177 ? 2.397 1.901 -13.532 1.00 77.81 177 LEU A O 1
ATOM 1465 N N . SER A 1 178 ? 3.068 -0.112 -14.331 1.00 77.56 178 SER A N 1
ATOM 1466 C CA . SER A 1 178 ? 1.804 -0.837 -14.179 1.00 77.56 178 SER A CA 1
ATOM 1467 C C . SER A 1 178 ? 2.001 -2.065 -13.290 1.00 77.56 178 SER A C 1
ATOM 1469 O O . SER A 1 178 ? 2.938 -2.837 -13.484 1.00 77.56 178 SER A O 1
ATOM 1471 N N . LEU A 1 179 ? 1.118 -2.271 -12.309 1.00 83.25 179 LEU A N 1
ATOM 1472 C CA . LEU A 1 179 ? 1.038 -3.535 -11.563 1.00 83.25 179 LEU A CA 1
ATOM 1473 C C . LEU A 1 179 ? 0.280 -4.570 -12.411 1.00 83.25 179 LEU A C 1
ATOM 1475 O O . LEU A 1 179 ? -0.888 -4.348 -12.724 1.00 83.25 179 LEU A O 1
ATOM 1479 N N . LEU A 1 180 ? 0.947 -5.673 -12.757 1.00 79.00 180 LEU A N 1
ATOM 1480 C CA . LEU A 1 180 ? 0.403 -6.799 -13.525 1.00 79.00 180 LEU A CA 1
ATOM 1481 C C . LEU A 1 180 ? -0.303 -7.824 -12.638 1.00 79.00 180 LEU A C 1
ATOM 1483 O O . LEU A 1 180 ? -1.327 -8.385 -13.002 1.00 79.00 180 LEU A O 1
ATOM 1487 N N . SER A 1 181 ? 0.294 -8.137 -11.490 1.00 82.69 181 SER A N 1
ATOM 1488 C CA . SER A 1 181 ? -0.220 -9.174 -10.602 1.00 82.69 181 SER A CA 1
ATOM 1489 C C . SER A 1 181 ? 0.193 -8.905 -9.164 1.00 82.69 181 SER A C 1
ATOM 1491 O O . SER A 1 181 ? 1.165 -8.193 -8.889 1.00 82.69 181 SER A O 1
ATOM 1493 N N . LEU A 1 182 ? -0.557 -9.515 -8.253 1.00 88.19 182 LEU A N 1
ATOM 1494 C CA . LEU A 1 182 ? -0.352 -9.492 -6.817 1.00 88.19 182 LEU A CA 1
ATOM 1495 C C . LEU A 1 182 ? -0.723 -10.857 -6.230 1.00 88.19 182 LEU A C 1
ATOM 1497 O O . LEU A 1 182 ? -1.830 -11.372 -6.442 1.00 88.19 182 LEU A O 1
ATOM 1501 N N . THR A 1 183 ? 0.196 -11.414 -5.448 1.00 90.25 183 THR A N 1
ATOM 1502 C CA . THR A 1 183 ? -0.048 -12.548 -4.560 1.00 90.25 183 THR A CA 1
ATOM 1503 C C . THR A 1 183 ? 0.246 -12.105 -3.149 1.00 90.25 183 THR A C 1
ATOM 1505 O O . THR A 1 183 ? 1.141 -11.296 -2.904 1.00 90.25 183 THR A O 1
ATOM 1508 N N . TYR A 1 184 ? -0.515 -12.653 -2.221 1.00 93.94 184 TYR A N 1
ATOM 1509 C CA . TYR A 1 184 ? -0.460 -12.304 -0.817 1.00 93.94 184 TYR A CA 1
ATOM 1510 C C . TYR A 1 184 ? -0.487 -13.572 0.027 1.00 93.94 184 TYR A C 1
ATOM 1512 O O . TYR A 1 184 ? -0.932 -14.635 -0.413 1.00 93.94 184 TYR A O 1
ATOM 1520 N N . GLY A 1 185 ? -0.018 -13.434 1.259 1.00 92.69 185 GLY A N 1
ATOM 1521 C CA . GLY A 1 185 ? -0.051 -14.484 2.261 1.00 92.69 185 GLY A CA 1
ATOM 1522 C C . GLY A 1 185 ? 0.003 -13.901 3.666 1.00 92.69 185 GLY A C 1
ATOM 1523 O O . GLY A 1 185 ? -0.108 -12.690 3.870 1.00 92.69 185 GLY A O 1
ATOM 1524 N N . THR A 1 186 ? 0.172 -14.784 4.643 1.00 92.31 186 THR A N 1
ATOM 1525 C CA . THR A 1 186 ? 0.115 -14.416 6.067 1.00 92.31 186 THR A CA 1
ATOM 1526 C C . THR A 1 186 ? 1.336 -13.621 6.523 1.00 92.31 186 THR A C 1
ATOM 1528 O O . THR A 1 186 ? 1.242 -12.810 7.442 1.00 92.31 186 THR A O 1
ATOM 1531 N N . LYS A 1 187 ? 2.493 -13.830 5.887 1.00 92.50 187 LYS A N 1
ATOM 1532 C CA . LYS A 1 187 ? 3.742 -13.134 6.204 1.00 92.50 187 LYS A CA 1
ATOM 1533 C C . LYS A 1 187 ? 4.098 -12.171 5.089 1.00 92.50 187 LYS A C 1
ATOM 1535 O O . LYS A 1 187 ? 3.867 -12.453 3.922 1.00 92.50 187 LYS A O 1
ATOM 1540 N N . ARG A 1 188 ? 4.810 -11.094 5.429 1.00 90.88 188 ARG A N 1
ATOM 1541 C CA . ARG A 1 188 ? 5.355 -10.134 4.449 1.00 90.88 188 ARG A CA 1
ATOM 1542 C C . ARG A 1 188 ? 6.154 -10.794 3.319 1.00 90.88 188 ARG A C 1
ATOM 1544 O O . ARG A 1 188 ? 6.111 -10.319 2.197 1.00 90.88 188 ARG A O 1
ATOM 1551 N N . SER A 1 189 ? 6.875 -11.877 3.618 1.00 91.62 189 SER A N 1
ATOM 1552 C CA . SER A 1 189 ? 7.667 -12.646 2.645 1.00 91.62 189 SER A CA 1
ATOM 1553 C C . SER A 1 189 ? 6.834 -13.400 1.611 1.00 91.62 189 SER A C 1
ATOM 1555 O O . SER A 1 189 ? 7.368 -13.790 0.579 1.00 91.62 189 SER A O 1
ATOM 1557 N N . ASP A 1 190 ? 5.556 -13.633 1.901 1.00 92.94 190 ASP A N 1
ATOM 1558 C CA . ASP A 1 190 ? 4.647 -14.387 1.036 1.00 92.94 190 ASP A CA 1
ATOM 1559 C C . ASP A 1 190 ? 4.046 -13.483 -0.055 1.00 92.94 190 ASP A C 1
ATOM 1561 O O . ASP A 1 190 ? 3.421 -13.960 -1.002 1.00 92.94 190 ASP A O 1
ATOM 1565 N N . TRP A 1 191 ? 4.227 -12.167 0.081 1.00 94.19 191 TRP A N 1
ATOM 1566 C CA . TRP A 1 191 ? 3.718 -11.182 -0.855 1.00 94.19 191 TRP A CA 1
ATOM 1567 C C . TRP A 1 191 ? 4.674 -10.977 -2.018 1.00 94.19 191 TRP A C 1
ATOM 1569 O O . TRP A 1 191 ? 5.869 -10.746 -1.830 1.00 94.19 191 TRP A O 1
ATOM 1579 N N . GLN A 1 192 ? 4.125 -11.011 -3.227 1.00 92.19 192 GLN A N 1
ATOM 1580 C CA . GLN A 1 192 ? 4.873 -10.780 -4.454 1.00 92.19 192 GLN A CA 1
ATOM 1581 C C . GLN A 1 192 ? 4.084 -9.836 -5.354 1.00 92.19 192 GLN A C 1
ATOM 1583 O O . GLN A 1 192 ? 2.858 -9.915 -5.457 1.00 92.19 192 GLN A O 1
ATOM 1588 N N . PHE A 1 193 ? 4.818 -8.926 -5.984 1.00 89.75 193 PHE A N 1
ATOM 1589 C CA . PHE A 1 193 ? 4.286 -7.896 -6.859 1.00 89.75 193 PHE A CA 1
ATOM 1590 C C . PHE A 1 193 ? 4.989 -8.014 -8.203 1.00 89.75 193 PHE A C 1
ATOM 1592 O O . PHE A 1 193 ? 6.220 -7.999 -8.260 1.00 89.75 193 PHE A O 1
ATOM 1599 N N . TRP A 1 194 ? 4.214 -8.104 -9.277 1.00 86.19 194 TRP A N 1
ATOM 1600 C CA . TRP A 1 194 ? 4.746 -8.120 -10.634 1.00 86.19 194 TRP A CA 1
ATOM 1601 C C . TRP A 1 194 ? 4.418 -6.791 -11.278 1.00 86.19 194 TRP A C 1
ATOM 1603 O O . TRP A 1 194 ? 3.248 -6.455 -11.440 1.00 86.19 194 TRP A O 1
ATOM 1613 N N . PHE A 1 195 ? 5.449 -6.038 -11.638 1.00 84.00 195 PHE A N 1
ATOM 1614 C CA . PHE A 1 195 ? 5.301 -4.765 -12.322 1.00 84.00 195 PHE A CA 1
ATOM 1615 C C . PHE A 1 195 ? 5.814 -4.869 -13.755 1.00 84.00 195 PHE A C 1
ATOM 1617 O O . PHE A 1 195 ? 6.779 -5.584 -14.023 1.00 84.00 195 PHE A O 1
ATOM 1624 N N . THR A 1 196 ? 5.203 -4.107 -14.653 1.00 80.06 196 THR A N 1
ATOM 1625 C CA . THR A 1 196 ? 5.775 -3.763 -15.954 1.00 80.06 196 THR A CA 1
ATOM 1626 C C . THR A 1 196 ? 6.051 -2.269 -16.002 1.00 80.06 196 THR A C 1
ATOM 1628 O O . THR A 1 196 ? 5.382 -1.480 -15.331 1.00 80.06 196 THR A O 1
ATOM 1631 N N . ILE A 1 197 ? 7.056 -1.888 -16.780 1.00 78.75 197 ILE A N 1
ATOM 1632 C CA . ILE A 1 197 ? 7.321 -0.497 -17.118 1.00 78.75 197 ILE A CA 1
ATOM 1633 C C . ILE A 1 197 ? 7.283 -0.421 -18.630 1.00 78.75 197 ILE A C 1
ATOM 1635 O O . ILE A 1 197 ? 8.107 -1.038 -19.304 1.00 78.75 197 ILE A O 1
ATOM 1639 N N . GLU A 1 198 ? 6.315 0.316 -19.146 1.00 74.62 198 GLU A N 1
ATOM 1640 C CA . GLU A 1 198 ? 6.086 0.448 -20.577 1.00 74.62 198 GLU A CA 1
ATOM 1641 C C . GLU A 1 198 ? 5.988 1.927 -20.960 1.00 74.62 198 GLU A C 1
ATOM 1643 O O . GLU A 1 198 ? 5.528 2.735 -20.154 1.00 74.62 198 GLU A O 1
ATOM 1648 N N . PRO A 1 199 ? 6.406 2.321 -22.171 1.00 75.81 199 PRO A N 1
ATOM 1649 C CA . PRO A 1 199 ? 6.151 3.668 -22.659 1.00 75.81 199 PRO A CA 1
ATOM 1650 C C . PRO A 1 199 ? 4.649 3.976 -22.651 1.00 75.81 199 PRO A C 1
ATOM 1652 O O . PRO A 1 199 ? 3.834 3.121 -23.005 1.00 75.81 199 PRO A O 1
ATOM 1655 N N . GLN A 1 200 ? 4.283 5.215 -22.324 1.00 74.94 200 GLN A N 1
ATOM 1656 C CA . GLN A 1 200 ? 2.895 5.672 -22.258 1.00 74.94 200 GLN A CA 1
ATOM 1657 C C . GLN A 1 200 ? 2.126 5.403 -23.553 1.00 74.94 200 GLN A C 1
ATOM 1659 O O . GLN A 1 200 ? 0.963 5.027 -23.498 1.00 74.94 200 GLN A O 1
ATOM 1664 N N . CYS A 1 201 ? 2.773 5.491 -24.717 1.00 72.50 201 CYS A N 1
ATOM 1665 C CA . CYS A 1 201 ? 2.124 5.160 -25.984 1.00 72.50 201 CYS A CA 1
ATOM 1666 C C . CYS A 1 201 ? 1.699 3.681 -26.072 1.00 72.50 201 CYS A C 1
ATOM 1668 O O . CYS A 1 201 ? 0.640 3.386 -26.626 1.00 72.50 201 CYS A O 1
ATOM 1670 N N . ILE A 1 202 ? 2.473 2.748 -25.503 1.00 73.69 202 ILE A N 1
ATOM 1671 C CA . ILE A 1 202 ? 2.091 1.329 -25.424 1.00 73.69 202 ILE A CA 1
ATOM 1672 C C . ILE A 1 202 ? 0.902 1.173 -24.479 1.00 73.69 202 ILE A C 1
ATOM 1674 O O . ILE A 1 202 ? -0.095 0.560 -24.860 1.00 73.69 202 ILE A O 1
ATOM 1678 N N . HIS A 1 203 ? 0.986 1.804 -23.307 1.00 72.38 203 HIS A N 1
ATOM 1679 C CA . HIS A 1 203 ? -0.070 1.801 -22.298 1.00 72.38 203 HIS A CA 1
ATOM 1680 C C . HIS A 1 203 ? -1.412 2.337 -22.827 1.00 72.38 203 HIS A C 1
ATOM 1682 O O . HIS A 1 203 ? -2.461 1.738 -22.607 1.00 72.38 203 HIS A O 1
ATOM 1688 N N . GLU A 1 204 ? -1.383 3.435 -23.586 1.00 74.50 204 GLU A N 1
ATOM 1689 C CA . GLU A 1 204 ? -2.559 4.059 -24.211 1.00 74.50 204 GLU A CA 1
ATOM 1690 C C . GLU A 1 204 ? -3.124 3.250 -25.389 1.00 74.50 204 GLU A C 1
ATOM 1692 O O . GLU A 1 204 ? -4.103 3.649 -26.019 1.00 74.50 204 GLU A O 1
ATOM 1697 N N . GLY A 1 205 ? -2.531 2.095 -25.699 1.00 70.88 205 GLY A N 1
ATOM 1698 C CA . GLY A 1 205 ? -3.001 1.217 -26.759 1.00 70.88 205 GLY A CA 1
ATOM 1699 C C . GLY A 1 205 ? -2.536 1.630 -28.152 1.00 70.88 205 GLY A C 1
ATOM 1700 O O . GLY A 1 205 ? -3.062 1.104 -29.128 1.00 70.88 205 GLY A O 1
ATOM 1701 N N . SER A 1 206 ? -1.512 2.482 -28.289 1.00 66.94 206 SER A N 1
ATOM 1702 C CA . SER A 1 206 ? -0.941 2.817 -29.611 1.00 66.94 206 SER A CA 1
ATOM 1703 C C . SER A 1 206 ? -0.319 1.597 -30.302 1.00 66.94 206 SER A C 1
ATOM 1705 O O . SER A 1 206 ? -0.134 1.589 -31.513 1.00 66.94 206 SER A O 1
ATOM 1707 N N . VAL A 1 207 ? -0.005 0.542 -29.542 1.00 68.31 207 VAL A N 1
ATOM 1708 C CA . VAL A 1 207 ? 0.495 -0.742 -30.069 1.00 68.31 207 VAL A CA 1
ATOM 1709 C C . VAL A 1 207 ? -0.637 -1.766 -30.228 1.00 68.31 207 VAL A C 1
ATOM 1711 O O . VAL A 1 207 ? -0.424 -2.848 -30.762 1.00 68.31 207 VAL A O 1
ATOM 1714 N N . LYS A 1 208 ? -1.870 -1.440 -29.820 1.00 66.38 208 LYS A N 1
ATOM 1715 C CA . LYS A 1 208 ? -3.027 -2.329 -29.982 1.00 66.38 208 LYS A CA 1
ATOM 1716 C C . LYS A 1 208 ? -3.332 -2.581 -31.455 1.00 66.38 208 LYS A C 1
ATOM 1718 O O . LYS A 1 208 ? -3.644 -3.707 -31.809 1.00 66.38 208 LYS A O 1
ATOM 1723 N N . GLU A 1 209 ? -3.184 -1.567 -32.306 1.00 65.56 209 GLU A N 1
ATOM 1724 C CA . GLU A 1 209 ? -3.313 -1.721 -33.760 1.00 65.56 209 GLU A CA 1
ATOM 1725 C C . GLU A 1 209 ? -2.218 -2.631 -34.327 1.00 65.56 209 GLU A C 1
ATOM 1727 O O . GLU A 1 209 ? -2.505 -3.492 -35.151 1.00 65.56 209 GLU A O 1
ATOM 1732 N N . LEU A 1 210 ? -0.979 -2.513 -33.831 1.00 69.19 210 LEU A N 1
ATOM 1733 C CA . LEU A 1 210 ? 0.121 -3.399 -34.221 1.00 69.19 210 LEU A CA 1
ATOM 1734 C C . LEU A 1 210 ? -0.167 -4.856 -33.829 1.00 69.19 210 LEU A C 1
ATOM 1736 O O . LEU A 1 210 ? 0.041 -5.759 -34.635 1.00 69.19 210 LEU A O 1
ATOM 1740 N N . TRP A 1 211 ? -0.661 -5.094 -32.612 1.00 71.69 211 TRP A N 1
ATOM 1741 C CA . TRP A 1 211 ? -1.026 -6.439 -32.168 1.00 71.69 211 TRP A CA 1
ATOM 1742 C C . TRP A 1 211 ? -2.257 -6.981 -32.899 1.00 71.69 211 TRP A C 1
ATOM 1744 O O . TRP A 1 211 ? -2.217 -8.125 -33.334 1.00 71.69 211 TRP A O 1
ATOM 1754 N N . ASP A 1 212 ? -3.285 -6.163 -33.151 1.00 71.19 212 ASP A N 1
ATOM 1755 C CA . ASP A 1 212 ? -4.446 -6.557 -33.966 1.00 71.19 212 ASP A CA 1
ATOM 1756 C C . ASP A 1 212 ? -4.013 -6.952 -35.384 1.00 71.19 212 ASP A C 1
ATOM 1758 O O . ASP A 1 212 ? -4.492 -7.946 -35.920 1.00 71.19 212 ASP A O 1
ATOM 1762 N N . MET A 1 213 ? -3.043 -6.235 -35.955 1.00 71.31 213 MET A N 1
ATOM 1763 C CA . MET A 1 213 ? -2.440 -6.531 -37.255 1.00 71.31 213 MET A CA 1
ATOM 1764 C C . MET A 1 213 ? -1.611 -7.823 -37.274 1.00 71.31 213 MET A C 1
ATOM 1766 O O . MET A 1 213 ? -1.549 -8.470 -38.320 1.00 71.31 213 MET A O 1
ATOM 1770 N N . VAL A 1 214 ? -0.955 -8.183 -36.166 1.00 72.69 214 VAL A N 1
ATOM 1771 C CA . VAL A 1 214 ? -0.197 -9.441 -36.018 1.00 72.69 214 VAL A CA 1
ATOM 1772 C C . VAL A 1 214 ? -1.137 -10.625 -35.785 1.00 72.69 214 VAL A C 1
ATOM 1774 O O . VAL A 1 214 ? -0.906 -11.703 -36.329 1.00 72.69 214 VAL A O 1
ATOM 1777 N N . GLU A 1 215 ? -2.190 -10.429 -34.993 1.00 78.12 215 GLU A N 1
ATOM 1778 C CA . GLU A 1 215 ? -3.164 -11.466 -34.638 1.00 78.12 215 GLU A CA 1
ATOM 1779 C C . GLU A 1 215 ? -4.221 -11.697 -35.730 1.00 78.12 215 GLU A C 1
ATOM 1781 O O . GLU A 1 215 ? -4.741 -12.806 -35.833 1.00 78.12 215 GLU A O 1
ATOM 1786 N N . ASN A 1 216 ? -4.507 -10.688 -36.563 1.00 81.31 216 ASN A N 1
ATOM 1787 C CA . ASN A 1 216 ? -5.497 -10.729 -37.648 1.00 81.31 216 ASN A CA 1
ATOM 1788 C C . ASN A 1 216 ? -4.867 -10.267 -38.982 1.00 81.31 216 ASN A C 1
ATOM 1790 O O . ASN A 1 216 ? -5.263 -9.232 -39.540 1.00 81.31 216 ASN A O 1
ATOM 1794 N N . PRO A 1 217 ? -3.860 -10.987 -39.514 1.00 73.75 217 PRO A N 1
ATOM 1795 C CA . PRO A 1 217 ? -3.137 -10.582 -40.723 1.00 73.75 217 PRO A CA 1
ATOM 1796 C C . PRO A 1 217 ? -4.049 -10.414 -41.952 1.00 73.75 217 PRO A C 1
ATOM 1798 O O . PRO A 1 217 ? -3.755 -9.615 -42.839 1.00 73.75 217 PRO A O 1
ATOM 1801 N N . GLU A 1 218 ? -5.191 -11.103 -41.994 1.00 78.94 218 GLU A N 1
ATOM 1802 C CA . GLU A 1 218 ? -6.215 -10.997 -43.039 1.00 78.94 218 GLU A CA 1
ATOM 1803 C C . GLU A 1 218 ? -6.908 -9.627 -43.125 1.00 78.94 218 GLU A C 1
ATOM 1805 O O . GLU A 1 218 ? -7.499 -9.311 -44.158 1.00 78.94 218 GLU A O 1
ATOM 1810 N N . ARG A 1 219 ? -6.819 -8.784 -42.085 1.00 67.56 219 ARG A N 1
ATOM 1811 C CA . ARG A 1 219 ? -7.346 -7.407 -42.109 1.00 67.56 219 ARG A CA 1
ATOM 1812 C C . ARG A 1 219 ? -6.428 -6.428 -42.847 1.00 67.56 219 ARG A C 1
ATOM 1814 O O . ARG A 1 219 ? -6.833 -5.302 -43.124 1.00 67.56 219 ARG A O 1
ATOM 1821 N N . GLN A 1 220 ? -5.215 -6.848 -43.212 1.00 61.78 220 GLN A N 1
ATOM 1822 C CA . GLN A 1 220 ? -4.239 -6.040 -43.946 1.00 61.78 220 GLN A CA 1
ATOM 1823 C C . GLN A 1 220 ? -4.387 -6.161 -45.472 1.00 61.78 220 GLN A C 1
ATOM 1825 O O . GLN A 1 220 ? -3.404 -6.410 -46.169 1.00 61.78 220 GLN A O 1
ATOM 1830 N N . ILE A 1 221 ? -5.588 -5.980 -46.028 1.00 57.12 221 ILE A N 1
ATOM 1831 C CA . ILE A 1 221 ? -5.735 -5.821 -47.485 1.00 57.12 221 ILE A CA 1
ATOM 1832 C C . ILE A 1 221 ? -5.847 -4.324 -47.797 1.00 57.12 221 ILE A C 1
ATOM 1834 O O . ILE A 1 221 ? -6.947 -3.772 -47.746 1.00 57.12 221 ILE A O 1
ATOM 1838 N N . PRO A 1 222 ? -4.743 -3.625 -48.129 1.00 47.91 222 PRO A N 1
ATOM 1839 C CA . PRO A 1 222 ? -4.856 -2.312 -48.732 1.00 47.91 222 PRO A CA 1
ATOM 1840 C C . PRO A 1 222 ? -5.429 -2.476 -50.146 1.00 47.91 222 PRO A C 1
ATOM 1842 O O . PRO A 1 222 ? -4.752 -2.991 -51.035 1.00 47.91 222 PRO A O 1
ATOM 1845 N N . GLY A 1 223 ? -6.674 -2.031 -50.344 1.00 58.38 223 GLY A N 1
ATOM 1846 C CA . GLY A 1 223 ? -7.304 -1.918 -51.666 1.00 58.38 223 GLY A CA 1
ATOM 1847 C C . GLY A 1 223 ? -8.569 -2.747 -51.920 1.00 58.38 223 GLY A C 1
ATOM 1848 O O . GLY A 1 223 ? -8.824 -3.058 -53.082 1.00 58.38 223 GLY A O 1
ATOM 1849 N N . ALA A 1 224 ? -9.346 -3.098 -50.890 1.00 44.91 224 ALA A N 1
ATOM 1850 C CA . ALA A 1 224 ? -10.748 -3.502 -51.067 1.00 44.91 224 ALA A CA 1
ATOM 1851 C C . ALA A 1 224 ? -11.680 -2.280 -51.100 1.00 44.91 224 ALA A C 1
ATOM 1853 O O . ALA A 1 224 ? -11.410 -1.322 -50.339 1.00 44.91 224 ALA A O 1
#

Organism: NCBI:txid278944